Protein AF-A0A3C1GNZ1-F1 (afdb_monomer_lite)

Secondary structure (DSSP, 8-state):
-------------GGGTT-HHHHHHHHHHHHHHHHHHHHHT-S--------GGGS-HHHHT-TT-HHHHHHHHHHHHHHHTGGGTEEEEE-SSS-EEEPPBTTBPEEEEESTT-HHHHHHHHHHHHHS-TTGGGSGGGGPPP--SS--HHHHHHHHHHHHHHHHHHHHHHHHTT---------TT--S--TT--HHHHHHHHHHHHHH-GGGS-HHHHHHHHHHHHHHS-GGGS---

Foldseek 3Di:
DDPPPPPPPPVDALLPQCPLVLLVVLLVVLVVVVVVVVVVPPDDDDDPPPPCPVADLVQCLPPPDQLSVLVRVQVVLCSLCVVVQEGEDADDAPWKWAADDPNHGTYGYFYPSGNLSSLLSVLQVLPQDPCLSNDIRSPDDDDAAQDAPVRLVVVLVVCLRSLLLSSLLCVLSVHDHDDDSNHPPHPDDPVPDCSRVSSSVNNNCCSVPVVPGRPVSSSSSSVSSVSSNDPPPPPDD

Radius of gyration: 19.25 Å; chains: 1; bounding box: 47×56×66 Å

Structure (mmCIF, N/CA/C/O backbone):
data_AF-A0A3C1GNZ1-F1
#
_entry.id   AF-A0A3C1GNZ1-F1
#
loop_
_atom_site.group_PDB
_atom_site.id
_atom_site.type_symbol
_atom_site.label_atom_id
_atom_site.label_alt_id
_atom_site.label_comp_id
_atom_site.label_asym_id
_atom_site.label_entity_id
_atom_site.label_seq_id
_atom_site.pdbx_PDB_ins_code
_atom_site.Cartn_x
_atom_site.Cartn_y
_atom_site.Cartn_z
_atom_site.occupancy
_atom_site.B_iso_or_equiv
_atom_site.auth_seq_id
_atom_site.auth_comp_id
_atom_site.auth_asym_id
_atom_site.auth_atom_id
_atom_site.pdbx_PDB_model_num
ATOM 1 N N . MET A 1 1 ? 17.793 14.810 -43.627 1.00 37.50 1 MET A N 1
ATOM 2 C CA . MET A 1 1 ? 17.894 15.363 -42.264 1.00 37.50 1 MET A CA 1
ATOM 3 C C . MET A 1 1 ? 17.146 14.418 -41.350 1.00 37.50 1 MET A C 1
ATOM 5 O O . MET A 1 1 ? 15.948 14.257 -41.530 1.00 37.50 1 MET A O 1
ATOM 9 N N . ILE A 1 2 ? 17.867 13.702 -40.493 1.00 33.09 2 ILE A N 1
ATOM 10 C CA . ILE A 1 2 ? 17.276 12.770 -39.531 1.00 33.09 2 ILE A CA 1
ATOM 11 C C . ILE A 1 2 ? 16.864 13.622 -38.334 1.00 33.09 2 ILE A C 1
ATOM 13 O O . ILE A 1 2 ? 17.719 14.181 -37.654 1.00 33.09 2 ILE A O 1
ATOM 17 N N . THR A 1 3 ? 15.559 13.798 -38.144 1.00 30.45 3 THR A N 1
ATOM 18 C CA . THR A 1 3 ? 15.012 14.455 -36.958 1.00 30.45 3 THR A CA 1
ATOM 19 C C . THR A 1 3 ? 15.199 13.507 -35.781 1.00 30.45 3 THR A C 1
ATOM 21 O O . THR A 1 3 ? 14.453 12.543 -35.629 1.00 30.45 3 THR A O 1
ATOM 24 N N . THR A 1 4 ? 16.223 13.764 -34.972 1.00 33.53 4 THR A N 1
ATOM 25 C CA . THR A 1 4 ? 16.385 13.165 -33.648 1.00 33.53 4 THR A CA 1
ATOM 26 C C . THR A 1 4 ? 15.211 13.623 -32.788 1.00 33.53 4 THR A C 1
ATOM 28 O O . THR A 1 4 ? 15.182 14.759 -32.318 1.00 33.53 4 THR A O 1
ATOM 31 N N . ILE A 1 5 ? 14.210 12.759 -32.623 1.00 34.66 5 ILE A N 1
ATOM 32 C CA . ILE A 1 5 ? 13.197 12.933 -31.585 1.00 34.66 5 ILE A CA 1
ATOM 33 C C . ILE A 1 5 ? 13.918 12.643 -30.272 1.00 34.66 5 ILE A C 1
ATOM 35 O O . ILE A 1 5 ? 14.192 11.492 -29.945 1.00 34.66 5 ILE A O 1
ATOM 39 N N . LEU A 1 6 ? 14.284 13.706 -29.558 1.00 35.47 6 LEU A N 1
ATOM 40 C CA . LEU A 1 6 ? 14.631 13.632 -28.147 1.00 35.47 6 LEU A CA 1
ATOM 41 C C . LEU A 1 6 ? 13.369 13.164 -27.418 1.00 35.47 6 LEU A C 1
ATOM 43 O O . LEU A 1 6 ? 12.454 13.951 -27.184 1.00 35.47 6 LEU A O 1
ATOM 47 N N . THR A 1 7 ? 13.285 11.871 -27.120 1.00 34.12 7 THR A N 1
ATOM 48 C CA . THR A 1 7 ? 12.341 11.353 -26.134 1.00 34.12 7 THR A CA 1
ATOM 49 C C . THR A 1 7 ? 12.768 11.931 -24.795 1.00 34.12 7 THR A C 1
ATOM 51 O O . THR A 1 7 ? 13.722 11.463 -24.180 1.00 34.12 7 THR A O 1
ATOM 54 N N . THR A 1 8 ? 12.126 13.024 -24.390 1.00 36.00 8 THR A N 1
ATOM 55 C CA . THR A 1 8 ? 12.209 13.526 -23.024 1.00 36.00 8 THR A CA 1
ATOM 56 C C . THR A 1 8 ? 11.652 12.437 -22.126 1.00 36.00 8 THR A C 1
ATOM 58 O O . THR A 1 8 ? 10.442 12.211 -22.109 1.00 36.00 8 THR A O 1
ATOM 61 N N . ASP A 1 9 ? 12.542 11.736 -21.440 1.00 42.44 9 ASP A N 1
ATOM 62 C CA . ASP A 1 9 ? 12.183 10.871 -20.334 1.00 42.44 9 ASP A CA 1
ATOM 63 C C . ASP A 1 9 ? 11.601 11.784 -19.249 1.00 42.44 9 ASP A C 1
ATOM 65 O O . ASP A 1 9 ? 12.318 12.531 -18.577 1.00 42.44 9 ASP A O 1
ATOM 69 N N . ILE A 1 10 ? 10.270 11.867 -19.189 1.00 51.72 10 ILE A N 1
ATOM 70 C CA . ILE A 1 10 ? 9.581 12.573 -18.113 1.00 51.72 10 ILE A CA 1
ATOM 71 C C . ILE A 1 10 ? 9.746 11.657 -16.908 1.00 51.72 10 ILE A C 1
ATOM 73 O O . ILE A 1 10 ? 8.896 10.803 -16.652 1.00 51.72 10 ILE A O 1
ATOM 77 N N . HIS A 1 11 ? 10.874 11.803 -16.208 1.00 62.41 11 HIS A N 1
ATOM 78 C CA . HIS A 1 11 ? 11.102 11.130 -14.942 1.00 62.41 11 HIS A CA 1
ATOM 79 C C . HIS A 1 11 ? 9.882 11.406 -14.071 1.00 62.41 11 HIS A C 1
ATOM 81 O O . HIS A 1 11 ? 9.566 12.552 -13.743 1.00 62.41 11 HIS A O 1
ATOM 87 N N . THR A 1 12 ? 9.128 10.353 -13.795 1.00 83.00 12 THR A N 1
ATOM 88 C CA . THR A 1 12 ? 7.830 10.480 -13.158 1.00 83.00 12 THR A CA 1
ATOM 89 C C . THR A 1 12 ? 8.051 10.920 -11.713 1.00 83.00 12 THR A C 1
ATOM 91 O O . THR A 1 12 ? 8.651 10.197 -10.923 1.00 83.00 12 THR A O 1
ATOM 94 N N . ASP A 1 13 ? 7.641 12.144 -11.380 1.00 90.44 13 ASP A N 1
ATOM 95 C CA . ASP A 1 13 ? 7.864 12.720 -10.055 1.00 90.44 13 ASP A CA 1
ATOM 96 C C . ASP A 1 13 ? 6.704 12.382 -9.112 1.00 90.44 13 ASP A C 1
ATOM 98 O O . ASP A 1 13 ? 5.700 13.098 -9.029 1.00 90.44 13 ASP A O 1
ATOM 102 N N . PHE A 1 14 ? 6.856 11.275 -8.383 1.00 93.69 14 PHE A N 1
ATOM 103 C CA . PHE A 1 14 ? 5.877 10.793 -7.408 1.00 93.69 14 PHE A CA 1
ATOM 104 C C . PHE A 1 14 ? 5.629 11.772 -6.253 1.00 93.69 14 PHE A C 1
ATOM 106 O O . PHE A 1 14 ? 4.534 11.756 -5.690 1.00 93.69 14 PHE A O 1
ATOM 113 N N . SER A 1 15 ? 6.573 12.669 -5.934 1.00 89.12 15 SER A N 1
ATOM 114 C CA . SER A 1 15 ? 6.409 13.635 -4.835 1.00 89.12 15 SER A CA 1
ATOM 115 C C . SER A 1 15 ? 5.245 14.609 -5.068 1.00 89.12 15 SER A C 1
ATOM 117 O O . SER A 1 15 ? 4.671 15.155 -4.127 1.00 89.12 15 SER A O 1
ATOM 119 N N . THR A 1 16 ? 4.831 14.772 -6.327 1.00 90.19 16 THR A N 1
ATOM 120 C CA . THR A 1 16 ? 3.721 15.645 -6.726 1.00 90.19 16 THR A CA 1
ATOM 121 C C . THR A 1 16 ? 2.333 15.041 -6.501 1.00 90.19 16 THR A C 1
ATOM 123 O O . THR A 1 16 ? 1.344 15.778 -6.517 1.00 90.19 16 THR A O 1
ATOM 126 N N . LEU A 1 17 ? 2.223 13.722 -6.290 1.00 91.81 17 LEU A N 1
ATOM 127 C CA . LEU A 1 17 ? 0.930 13.025 -6.224 1.00 91.81 17 LEU A CA 1
ATOM 128 C C . LEU A 1 17 ? 0.115 13.407 -4.991 1.00 91.81 17 LEU A C 1
ATOM 130 O O . LEU A 1 17 ? -1.083 13.670 -5.094 1.00 91.81 17 LEU A O 1
ATOM 134 N N . LEU A 1 18 ? 0.764 13.438 -3.828 1.00 90.38 18 LEU A N 1
ATOM 135 C CA . LEU A 1 18 ? 0.101 13.548 -2.532 1.00 90.38 18 LEU A CA 1
ATOM 136 C C . LEU A 1 18 ? 0.552 14.801 -1.771 1.00 90.38 18 LEU A C 1
ATOM 138 O O . LEU A 1 18 ? 0.912 14.746 -0.602 1.00 90.38 18 LEU A O 1
ATOM 142 N N . THR A 1 19 ? 0.519 15.954 -2.446 1.00 89.44 19 THR A N 1
ATOM 143 C CA . THR A 1 19 ? 0.689 17.268 -1.791 1.00 89.44 19 THR A CA 1
ATOM 144 C C . THR A 1 19 ? -0.282 17.436 -0.615 1.00 89.44 19 THR A C 1
ATOM 146 O O . THR A 1 19 ? -1.368 16.861 -0.645 1.00 89.44 19 THR A O 1
ATOM 149 N N . ASN A 1 20 ? 0.024 18.291 0.367 1.00 87.25 20 ASN A N 1
ATOM 150 C CA . ASN A 1 20 ? -0.827 18.498 1.557 1.00 87.25 20 ASN A CA 1
ATOM 151 C C . ASN A 1 20 ? -2.311 18.736 1.212 1.00 87.25 20 ASN A C 1
ATOM 153 O O . ASN A 1 20 ? -3.210 18.168 1.827 1.00 87.25 20 ASN A O 1
ATOM 157 N N . GLY A 1 21 ? -2.588 19.527 0.170 1.00 89.00 21 GLY A N 1
ATOM 158 C CA . GLY A 1 21 ? -3.959 19.757 -0.290 1.00 89.00 21 GLY A CA 1
ATOM 159 C C . GLY A 1 21 ? -4.623 18.518 -0.906 1.00 89.00 21 GLY A C 1
ATOM 160 O O . GLY A 1 21 ? -5.825 18.323 -0.737 1.00 89.00 21 GLY A O 1
ATOM 161 N N . ALA A 1 22 ? -3.871 17.684 -1.629 1.00 91.50 22 ALA A N 1
ATOM 162 C CA . ALA A 1 22 ? -4.370 16.415 -2.161 1.00 91.50 22 ALA A CA 1
ATOM 163 C C . ALA A 1 22 ? -4.576 15.374 -1.049 1.00 91.50 22 ALA A C 1
ATOM 165 O O . ALA A 1 22 ? -5.606 14.705 -1.045 1.00 91.50 22 ALA A O 1
ATOM 166 N N . ALA A 1 23 ? -3.654 15.306 -0.086 1.00 94.00 23 ALA A N 1
ATOM 167 C CA . ALA A 1 23 ? -3.731 14.458 1.098 1.00 94.00 23 ALA A CA 1
ATOM 168 C C . ALA A 1 23 ? -4.999 14.742 1.920 1.00 94.00 23 ALA A C 1
ATOM 170 O O . ALA A 1 23 ? -5.764 13.822 2.199 1.00 94.00 23 ALA A O 1
ATOM 171 N N . ASN A 1 24 ? -5.288 16.017 2.212 1.00 93.94 24 ASN A N 1
ATOM 172 C CA . ASN A 1 24 ? -6.483 16.411 2.966 1.00 93.94 24 ASN A CA 1
ATOM 173 C C . ASN A 1 24 ? -7.783 16.040 2.240 1.00 93.94 24 ASN A C 1
ATOM 175 O O . ASN A 1 24 ? -8.675 15.447 2.841 1.00 93.94 24 ASN A O 1
ATOM 179 N N . ARG A 1 25 ? -7.879 16.309 0.930 1.00 95.62 25 ARG A N 1
ATOM 180 C CA . ARG A 1 25 ? -9.059 15.917 0.135 1.00 95.62 25 ARG A CA 1
ATOM 181 C C . ARG A 1 25 ? -9.243 14.403 0.079 1.00 95.62 25 ARG A C 1
ATOM 183 O O . ARG A 1 25 ? -10.372 13.919 0.121 1.00 95.62 25 ARG A O 1
ATOM 190 N N . LEU A 1 26 ? -8.146 13.656 -0.035 1.00 96.94 26 LEU A N 1
ATOM 191 C CA . LEU A 1 26 ? -8.193 12.199 -0.023 1.00 96.94 26 LEU A CA 1
ATOM 192 C C . LEU A 1 26 ? -8.659 11.680 1.340 1.00 96.94 26 LEU A C 1
ATOM 194 O O . LEU A 1 26 ? -9.527 10.812 1.389 1.00 96.94 26 LEU A O 1
ATOM 198 N N . LEU A 1 27 ? -8.154 12.248 2.437 1.00 96.69 27 LEU A N 1
ATOM 199 C CA . LEU A 1 27 ? -8.585 11.911 3.791 1.00 96.69 27 LEU A CA 1
ATOM 200 C C . LEU A 1 27 ? -10.083 12.188 4.002 1.00 96.69 27 LEU A C 1
ATOM 202 O O . LEU A 1 27 ? -10.800 11.322 4.500 1.00 96.69 27 LEU A O 1
ATOM 206 N N . GLU A 1 28 ? -10.580 13.352 3.578 1.00 96.31 28 GLU A N 1
ATOM 207 C CA . GLU A 1 28 ? -12.012 13.684 3.608 1.00 96.31 28 GLU A CA 1
ATOM 208 C C . GLU A 1 28 ? -12.852 12.665 2.824 1.00 96.31 28 GLU A C 1
ATOM 210 O O . GLU A 1 28 ? -13.872 12.180 3.319 1.00 96.31 28 GLU A O 1
ATOM 215 N N . ALA A 1 29 ? -12.408 12.287 1.622 1.00 97.31 29 ALA A N 1
ATOM 216 C CA . ALA A 1 29 ? -13.100 11.302 0.798 1.00 97.31 29 ALA A CA 1
ATOM 217 C C . ALA A 1 29 ? -13.122 9.908 1.448 1.00 97.31 29 ALA A C 1
ATOM 219 O O . ALA A 1 29 ? -14.163 9.250 1.447 1.00 97.31 29 ALA A O 1
ATOM 220 N N . LEU A 1 30 ? -12.005 9.467 2.034 1.00 96.94 30 LEU A N 1
ATOM 221 C CA . LEU A 1 30 ? -11.912 8.191 2.749 1.00 96.94 30 LEU A CA 1
ATOM 222 C C . LEU A 1 30 ? -12.777 8.178 4.018 1.00 96.94 30 LEU A C 1
ATOM 224 O O . LEU A 1 30 ? -13.416 7.169 4.311 1.00 96.94 30 LEU A O 1
ATOM 228 N N . ASN A 1 31 ? -12.863 9.298 4.743 1.00 95.38 31 ASN A N 1
ATOM 229 C CA . ASN A 1 31 ? -13.787 9.443 5.872 1.00 95.38 31 ASN A CA 1
ATOM 230 C C . ASN A 1 31 ? -15.243 9.280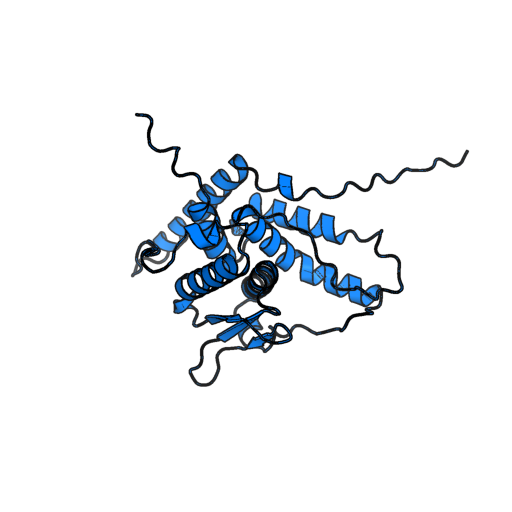 5.428 1.00 95.38 31 ASN A C 1
ATOM 232 O O . ASN A 1 31 ? -15.958 8.448 5.979 1.00 95.38 31 ASN A O 1
ATOM 236 N N . ALA A 1 32 ? -15.647 9.973 4.361 1.00 95.44 32 ALA A N 1
ATOM 237 C CA . ALA A 1 32 ? -17.000 9.864 3.825 1.00 95.44 32 ALA A CA 1
ATOM 238 C C . ALA A 1 32 ? -17.341 8.453 3.303 1.00 95.44 32 ALA A C 1
ATOM 240 O O . ALA A 1 32 ? -18.512 8.069 3.286 1.00 95.44 32 ALA A O 1
ATOM 241 N N . LEU A 1 33 ? -16.351 7.681 2.837 1.00 94.81 33 LEU A N 1
ATOM 242 C CA . LEU A 1 33 ? -16.541 6.275 2.466 1.00 94.81 33 LEU A CA 1
ATOM 243 C C . LEU A 1 33 ? -16.758 5.393 3.699 1.00 94.81 33 LEU A C 1
ATOM 245 O O . LEU A 1 33 ? -17.698 4.599 3.699 1.00 94.81 33 LEU A O 1
ATOM 249 N N . ALA A 1 34 ? -15.958 5.578 4.751 1.00 91.12 34 ALA A N 1
ATOM 250 C CA . ALA A 1 34 ? -16.098 4.837 6.003 1.00 91.12 34 ALA A CA 1
ATOM 251 C C . ALA A 1 34 ? -17.465 5.077 6.673 1.00 91.12 34 ALA A C 1
ATOM 253 O O . ALA A 1 34 ? -18.125 4.120 7.077 1.00 91.12 34 ALA A O 1
ATOM 254 N N . ASP A 1 35 ? -17.936 6.327 6.712 1.00 89.25 35 ASP A N 1
ATOM 255 C CA . ASP A 1 35 ? -19.236 6.676 7.308 1.00 89.25 35 ASP A CA 1
ATOM 256 C C . ASP A 1 35 ? -20.400 5.998 6.561 1.00 89.25 35 ASP A C 1
ATOM 258 O O . ASP A 1 35 ? -21.303 5.421 7.166 1.00 89.25 35 ASP A O 1
ATOM 262 N N . LYS A 1 36 ? -20.336 5.963 5.222 1.00 87.81 36 LYS A N 1
ATOM 263 C CA . LYS A 1 36 ? -21.332 5.268 4.385 1.00 87.81 36 LYS A CA 1
ATOM 264 C C . LYS A 1 36 ? -21.347 3.755 4.591 1.00 87.81 36 LYS A C 1
ATOM 266 O O . LYS A 1 36 ? -22.374 3.124 4.332 1.00 87.81 36 LYS A O 1
ATOM 271 N N . GLU A 1 37 ? -20.220 3.151 4.960 1.00 82.50 37 GLU A N 1
ATOM 272 C CA . GLU A 1 37 ? -20.169 1.730 5.308 1.00 82.50 37 GLU A CA 1
ATOM 273 C C . GLU A 1 37 ? -20.799 1.474 6.679 1.00 82.50 37 GLU A C 1
ATOM 275 O O . GLU A 1 37 ? -21.590 0.537 6.801 1.00 82.50 37 GLU A O 1
ATOM 280 N N . ALA A 1 38 ? -20.522 2.334 7.666 1.00 76.44 38 ALA A N 1
ATOM 281 C CA . ALA A 1 38 ? -21.087 2.240 9.012 1.00 76.44 38 ALA A CA 1
ATOM 282 C C . ALA A 1 38 ? -22.621 2.371 9.015 1.00 76.44 38 ALA A C 1
ATOM 284 O O . ALA A 1 38 ? -23.310 1.580 9.663 1.00 76.44 38 ALA A O 1
ATOM 285 N N . ASP A 1 39 ? -23.171 3.291 8.216 1.00 74.31 39 ASP A N 1
ATOM 286 C CA . ASP A 1 39 ? -24.623 3.473 8.070 1.00 74.31 39 ASP A CA 1
ATOM 287 C C . ASP A 1 39 ? -25.322 2.253 7.443 1.00 74.31 39 ASP A C 1
ATOM 289 O O . ASP A 1 39 ? -26.486 1.965 7.734 1.00 74.31 39 ASP A O 1
ATOM 293 N N . LYS A 1 40 ? -24.621 1.495 6.588 1.00 71.19 40 LYS A N 1
ATOM 294 C CA . LYS A 1 40 ? -25.144 0.253 5.993 1.00 71.19 40 LYS A CA 1
ATOM 295 C C . LYS A 1 40 ? -25.082 -0.931 6.953 1.00 71.19 40 LYS A C 1
ATOM 297 O O . LYS A 1 40 ? -25.883 -1.853 6.816 1.00 71.19 40 LYS A O 1
ATOM 302 N N . SER A 1 41 ? -24.156 -0.919 7.909 1.00 61.50 41 SER A N 1
ATOM 303 C CA . SER A 1 41 ? -23.940 -1.999 8.872 1.00 61.50 41 SER A CA 1
ATOM 304 C C . SER A 1 41 ? -24.615 -1.735 10.218 1.00 61.50 41 SER A C 1
ATOM 306 O O . SER A 1 41 ? -24.026 -2.039 11.250 1.00 61.50 41 SER A O 1
ATOM 308 N N . SER A 1 42 ? -25.831 -1.171 10.235 1.00 49.16 42 SER A N 1
ATOM 309 C CA . SER A 1 42 ? -26.627 -0.925 11.452 1.00 49.16 42 SER A CA 1
ATOM 310 C C . SER A 1 42 ? -26.972 -2.220 12.211 1.00 49.16 42 SER A C 1
ATOM 312 O O . SER A 1 42 ? -28.072 -2.764 12.135 1.00 49.16 42 SER A O 1
ATOM 314 N N . SER A 1 43 ? -25.975 -2.757 12.908 1.00 43.75 43 SER A N 1
ATOM 315 C CA . SER A 1 43 ? -25.972 -3.455 14.192 1.00 43.75 43 SER A CA 1
ATOM 316 C C . SER A 1 43 ? -24.489 -3.632 14.555 1.00 43.75 43 SER A C 1
ATOM 318 O O . SER A 1 43 ? -23.807 -4.481 13.991 1.00 43.75 43 SER A O 1
ATOM 320 N N . THR A 1 44 ? -24.010 -2.809 15.497 1.00 42.94 44 THR A N 1
ATOM 321 C CA . THR A 1 44 ? -22.668 -2.833 16.125 1.00 42.94 44 THR A CA 1
ATOM 322 C C . THR A 1 44 ? -21.457 -2.645 15.198 1.00 42.94 44 THR A C 1
ATOM 324 O O . THR A 1 44 ? -21.010 -3.590 14.564 1.00 42.94 44 THR A O 1
ATOM 327 N N . ASN A 1 45 ? -20.835 -1.456 15.222 1.00 38.59 45 ASN A N 1
ATOM 328 C CA . ASN A 1 45 ? -19.485 -1.331 15.789 1.00 38.59 45 ASN A CA 1
ATOM 329 C C . ASN A 1 45 ? -19.008 0.117 15.960 1.00 38.59 45 ASN A C 1
ATOM 331 O O . ASN A 1 45 ? -19.382 1.028 15.227 1.00 38.59 45 ASN A O 1
ATOM 335 N N . SER A 1 46 ? -18.208 0.264 17.015 1.00 38.78 46 SER A N 1
ATOM 336 C CA . SER A 1 46 ? -17.554 1.459 17.534 1.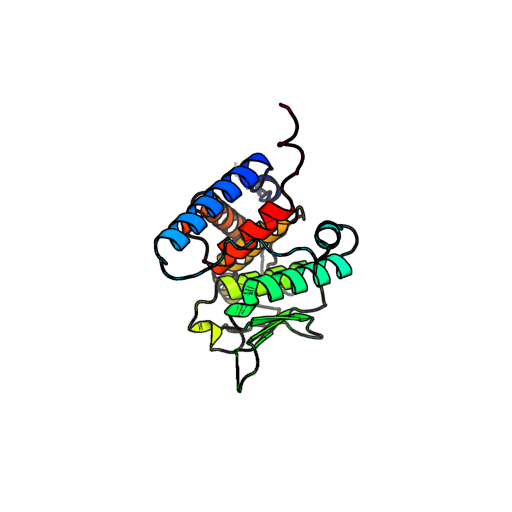00 38.78 46 SER A CA 1
ATOM 337 C C . SER A 1 46 ? -16.908 2.308 16.446 1.00 38.78 46 SER A C 1
ATOM 339 O O . SER A 1 46 ? -16.215 1.785 15.576 1.00 38.78 46 SER A O 1
ATOM 341 N N . SER A 1 47 ? -17.053 3.630 16.571 1.00 39.75 47 SER A N 1
ATOM 342 C CA . SER A 1 47 ? -16.111 4.586 15.990 1.00 39.75 47 SER A CA 1
ATOM 343 C C . SER A 1 47 ? -14.694 4.067 16.258 1.00 39.75 47 SER A C 1
ATOM 345 O O . SER A 1 47 ? -14.350 3.812 17.415 1.00 39.75 47 SER A O 1
ATOM 347 N N . LEU A 1 48 ? -13.912 3.817 15.205 1.00 47.72 48 LEU A N 1
ATOM 348 C CA . LEU A 1 48 ? -12.497 3.453 15.299 1.00 47.72 48 LEU A CA 1
ATOM 349 C C . LEU A 1 48 ? -11.721 4.687 15.778 1.00 47.72 48 LEU A C 1
ATOM 351 O O . LEU A 1 48 ? -10.970 5.312 15.034 1.00 47.72 48 LEU A O 1
ATOM 355 N N . THR A 1 49 ? -11.924 5.075 17.034 1.00 45.16 49 THR A N 1
ATOM 356 C CA . THR A 1 49 ? -10.908 5.798 17.783 1.00 45.16 49 THR A CA 1
ATOM 357 C C . THR A 1 49 ? -9.813 4.778 18.038 1.00 45.16 49 THR A C 1
ATOM 359 O O . THR A 1 49 ? -9.928 3.971 18.959 1.00 45.16 49 THR A O 1
ATOM 362 N N . ILE A 1 50 ? -8.805 4.747 17.163 1.00 52.88 50 ILE A N 1
ATOM 363 C CA . ILE A 1 50 ? -7.570 4.017 17.442 1.00 52.88 50 ILE A CA 1
ATOM 364 C C . ILE A 1 50 ? -7.063 4.589 18.761 1.00 52.88 50 ILE A C 1
ATOM 366 O O . ILE A 1 50 ? -6.730 5.772 18.847 1.00 52.88 50 ILE A O 1
ATOM 370 N N . ASP A 1 51 ? -7.110 3.772 19.809 1.00 49.28 51 ASP A N 1
ATOM 371 C CA . ASP A 1 51 ? -6.501 4.107 21.082 1.00 49.28 51 ASP A CA 1
ATOM 372 C C . ASP A 1 51 ? -4.986 4.114 20.863 1.00 49.28 51 ASP A C 1
ATOM 374 O O . ASP A 1 51 ? -4.321 3.083 20.941 1.00 49.28 51 ASP A O 1
ATOM 378 N N . CYS A 1 52 ? -4.455 5.284 20.504 1.00 50.72 52 CYS A N 1
ATOM 379 C CA . CYS A 1 52 ? -3.025 5.515 20.334 1.00 50.72 52 CYS A CA 1
ATOM 380 C C . CYS A 1 52 ? -2.276 5.537 21.678 1.00 50.72 52 CYS A C 1
ATOM 382 O O . CYS A 1 52 ? -1.108 5.903 21.704 1.00 50.72 52 CYS A O 1
ATOM 384 N N . SER A 1 53 ? -2.895 5.184 22.813 1.00 47.75 53 SER A N 1
ATOM 385 C CA . SER A 1 53 ? -2.170 5.121 24.089 1.00 47.75 53 SER A CA 1
ATOM 386 C C . SER A 1 53 ? -1.144 3.980 24.149 1.00 47.75 53 SER A C 1
ATOM 388 O O . SER A 1 53 ? -0.217 4.047 24.954 1.00 47.75 53 SER A O 1
ATOM 390 N N . SER A 1 54 ? -1.264 2.964 23.282 1.00 49.22 54 SER A N 1
ATOM 391 C CA . SER A 1 54 ? -0.328 1.833 23.174 1.00 49.22 54 SER A CA 1
ATOM 392 C C . SER A 1 54 ? 0.735 1.978 22.079 1.00 49.22 54 SER A C 1
ATOM 394 O O . SER A 1 54 ? 1.548 1.070 21.910 1.00 49.22 54 SER A O 1
ATOM 396 N N . PHE A 1 55 ? 0.724 3.076 21.321 1.00 62.28 55 PHE A N 1
ATOM 397 C CA . PHE A 1 55 ? 1.562 3.279 20.139 1.00 62.28 55 PHE A CA 1
ATOM 398 C C . PHE A 1 55 ? 2.036 4.731 20.080 1.00 62.28 55 PHE A C 1
ATOM 400 O O . PHE A 1 55 ? 1.220 5.652 20.030 1.00 62.28 55 PHE A O 1
ATOM 407 N N . ASP A 1 56 ? 3.352 4.944 20.065 1.00 63.59 56 ASP A N 1
ATOM 408 C CA . ASP A 1 56 ? 3.896 6.287 19.907 1.00 63.59 56 ASP A CA 1
ATOM 409 C C . ASP A 1 56 ? 3.827 6.691 18.428 1.00 63.59 56 ASP A C 1
ATOM 411 O O . ASP A 1 56 ? 4.677 6.338 17.611 1.00 63.59 56 ASP A O 1
ATOM 415 N N . ALA A 1 57 ? 2.771 7.419 18.061 1.00 68.62 57 ALA A N 1
ATOM 416 C CA . ALA A 1 57 ? 2.616 7.965 16.715 1.00 68.62 57 ALA A CA 1
ATOM 417 C C . ALA A 1 57 ? 3.803 8.844 16.292 1.00 68.62 57 ALA A C 1
ATOM 419 O O . ALA A 1 57 ? 4.017 9.030 15.090 1.00 68.62 57 ALA A O 1
ATOM 420 N N . ASP A 1 58 ? 4.575 9.357 17.251 1.00 72.94 58 ASP A N 1
ATOM 421 C CA . ASP A 1 58 ? 5.768 10.143 16.977 1.00 72.94 58 ASP A CA 1
ATOM 422 C C . ASP A 1 58 ? 6.940 9.260 16.509 1.00 72.94 58 ASP A C 1
ATOM 424 O O . ASP A 1 58 ? 7.735 9.714 15.684 1.00 72.94 58 ASP A O 1
ATOM 428 N N . ASP A 1 59 ? 7.000 7.978 16.897 1.00 78.94 59 ASP A N 1
ATOM 429 C CA . ASP A 1 59 ? 8.002 7.029 16.381 1.00 78.94 59 ASP A CA 1
ATOM 430 C C . ASP A 1 59 ? 7.782 6.725 14.890 1.00 78.94 59 ASP A C 1
ATOM 432 O O . ASP A 1 59 ? 8.743 6.601 14.130 1.00 78.94 59 ASP A O 1
ATOM 436 N N . LEU A 1 60 ? 6.526 6.677 14.424 1.00 78.62 60 LEU A N 1
ATOM 437 C CA . LEU A 1 60 ? 6.225 6.508 12.994 1.00 78.62 60 LEU A CA 1
ATOM 438 C C . LEU A 1 60 ? 6.652 7.734 12.170 1.00 78.62 60 LEU A C 1
ATOM 440 O O . LEU A 1 60 ? 7.036 7.608 11.005 1.00 78.62 60 LEU A O 1
ATOM 444 N N . LYS A 1 61 ? 6.607 8.920 12.788 1.00 76.12 61 LYS A N 1
ATOM 445 C CA . LYS A 1 61 ? 7.047 10.197 12.205 1.00 76.12 61 LYS A CA 1
ATOM 446 C C . LYS A 1 61 ? 8.557 10.390 12.270 1.00 76.12 61 LYS A C 1
ATOM 448 O O . LYS A 1 61 ? 9.075 11.328 11.661 1.00 76.12 61 LYS A O 1
ATOM 453 N N . LEU A 1 62 ? 9.278 9.526 12.982 1.00 72.88 62 LEU A N 1
ATOM 454 C CA . LEU A 1 62 ? 10.720 9.621 13.147 1.00 72.88 62 LEU A CA 1
ATOM 455 C C . LEU A 1 62 ? 11.433 9.137 11.876 1.00 72.88 62 LEU A C 1
ATOM 457 O O . LEU A 1 62 ? 11.990 8.046 11.809 1.00 72.88 62 LEU A O 1
ATOM 461 N N . LEU A 1 63 ? 11.437 9.986 10.845 1.00 63.59 63 LEU A N 1
ATOM 462 C CA . LEU A 1 63 ? 12.016 9.700 9.524 1.00 63.59 63 LEU A CA 1
ATOM 463 C C . LEU A 1 63 ? 13.507 9.309 9.561 1.00 63.59 63 LEU A C 1
ATOM 465 O O . LEU A 1 63 ? 14.011 8.747 8.596 1.00 63.59 63 LEU A O 1
ATOM 469 N N . ALA A 1 64 ? 14.213 9.619 10.653 1.00 67.12 64 ALA A N 1
ATOM 470 C CA . ALA A 1 64 ? 15.636 9.335 10.825 1.00 67.12 64 ALA A CA 1
ATOM 471 C C . ALA A 1 64 ? 15.943 7.951 11.434 1.00 67.12 64 ALA A C 1
ATOM 473 O O . ALA A 1 64 ? 17.097 7.529 11.380 1.00 67.12 64 ALA A O 1
ATOM 474 N N . ASP A 1 65 ? 14.957 7.262 12.020 1.00 83.62 65 ASP A N 1
ATOM 475 C CA . ASP A 1 65 ? 15.137 5.956 12.671 1.00 83.62 65 ASP A CA 1
ATOM 476 C C . ASP A 1 65 ? 14.192 4.922 12.047 1.00 83.62 65 ASP A C 1
ATOM 478 O O . ASP A 1 65 ? 13.043 4.742 12.459 1.00 83.62 65 ASP A O 1
ATOM 482 N N . ASP A 1 66 ? 14.688 4.257 11.005 1.00 86.25 66 ASP A N 1
ATOM 483 C CA . ASP A 1 66 ? 13.919 3.279 10.237 1.00 86.25 66 ASP A CA 1
ATOM 484 C C . ASP A 1 66 ? 13.489 2.072 11.077 1.00 86.25 66 ASP A C 1
ATOM 486 O O . ASP A 1 66 ? 12.428 1.500 10.825 1.00 86.25 66 ASP A O 1
ATOM 490 N N . ASP A 1 67 ? 14.258 1.702 12.103 1.00 89.50 67 ASP A N 1
ATOM 491 C CA . ASP A 1 67 ? 13.920 0.564 12.951 1.00 89.50 67 ASP A CA 1
ATOM 492 C C . ASP A 1 67 ? 12.734 0.877 13.868 1.00 89.50 67 ASP A C 1
ATOM 494 O O . ASP A 1 67 ? 11.790 0.085 13.966 1.00 89.50 67 ASP A O 1
ATOM 498 N N . LYS A 1 68 ? 12.727 2.062 14.486 1.00 89.31 68 LYS A N 1
ATOM 499 C CA . LYS A 1 68 ? 11.573 2.518 15.270 1.00 89.31 68 LYS A CA 1
ATOM 500 C C . LYS A 1 68 ? 10.342 2.706 14.404 1.00 89.31 68 LYS A C 1
ATOM 502 O O . LYS A 1 68 ? 9.294 2.162 14.744 1.00 89.31 68 LYS A O 1
ATOM 507 N N . ALA A 1 69 ? 10.478 3.379 13.261 1.00 90.75 69 ALA A N 1
ATOM 508 C CA . ALA A 1 69 ? 9.368 3.579 12.333 1.00 90.75 69 ALA A CA 1
ATOM 509 C C . ALA A 1 69 ? 8.778 2.242 11.849 1.00 90.75 69 ALA A C 1
ATOM 511 O O . ALA A 1 69 ? 7.560 2.095 11.747 1.00 90.75 69 ALA A O 1
ATOM 512 N N . THR A 1 70 ? 9.623 1.237 11.603 1.00 92.94 70 THR A N 1
ATOM 513 C CA . THR A 1 70 ? 9.175 -0.108 11.212 1.00 92.94 70 THR A CA 1
ATOM 514 C C . THR A 1 70 ? 8.449 -0.818 12.353 1.00 92.94 70 THR A C 1
ATOM 516 O O . THR A 1 70 ? 7.396 -1.415 12.140 1.00 92.94 70 THR A O 1
ATOM 519 N N . THR A 1 71 ? 8.962 -0.734 13.582 1.00 92.75 71 THR A N 1
ATOM 520 C CA . THR A 1 71 ? 8.290 -1.293 14.769 1.00 92.75 71 THR A CA 1
ATOM 521 C C . THR A 1 71 ? 6.924 -0.646 14.998 1.00 92.75 71 THR A C 1
ATOM 523 O O . THR A 1 71 ? 5.934 -1.342 15.220 1.00 92.75 71 THR A O 1
ATOM 526 N N . ALA A 1 72 ? 6.864 0.675 14.855 1.00 92.12 72 ALA A N 1
ATOM 527 C CA . ALA A 1 72 ? 5.652 1.475 14.895 1.00 92.12 72 ALA A CA 1
ATOM 528 C C . ALA A 1 72 ? 4.630 1.029 13.827 1.00 92.12 72 ALA A C 1
ATOM 530 O O . ALA A 1 72 ? 3.461 0.806 14.142 1.00 92.12 72 ALA A O 1
ATOM 531 N N . LEU A 1 73 ? 5.059 0.825 12.577 1.00 94.56 73 LEU A N 1
ATOM 532 C CA . LEU A 1 73 ? 4.188 0.345 11.498 1.00 94.56 73 LEU A CA 1
ATOM 533 C C . LEU A 1 73 ? 3.608 -1.048 11.786 1.00 94.56 73 LEU A C 1
ATOM 535 O O . LEU A 1 73 ? 2.424 -1.274 11.542 1.00 94.56 73 LEU A O 1
ATOM 539 N N . ILE A 1 74 ? 4.411 -1.963 12.336 1.00 95.38 74 ILE A N 1
ATOM 540 C CA . ILE A 1 74 ? 3.951 -3.302 12.738 1.00 95.38 74 ILE A CA 1
ATOM 541 C C . ILE A 1 74 ? 2.859 -3.209 13.800 1.00 95.38 74 ILE A C 1
ATOM 543 O O . ILE A 1 74 ? 1.809 -3.833 13.662 1.00 95.38 74 ILE A O 1
ATOM 547 N N . GLN A 1 75 ? 3.088 -2.422 14.852 1.00 94.62 75 GLN A N 1
ATOM 548 C CA . GLN A 1 75 ? 2.110 -2.239 15.925 1.00 94.62 75 GLN A CA 1
ATOM 549 C C . GLN A 1 75 ? 0.806 -1.648 15.388 1.00 94.62 75 GLN A C 1
ATOM 551 O O . GLN A 1 75 ? -0.269 -2.173 15.679 1.00 94.62 75 GLN A O 1
ATOM 556 N N . LEU A 1 76 ? 0.913 -0.611 14.550 1.00 94.75 76 LEU A N 1
ATOM 557 C CA . LEU A 1 76 ? -0.230 0.017 13.901 1.00 94.75 76 LEU A CA 1
ATOM 558 C C . LEU A 1 76 ? -1.021 -0.992 13.065 1.00 94.75 76 LEU A C 1
ATOM 560 O O . LEU A 1 76 ? -2.236 -1.086 13.219 1.00 94.75 76 LEU A O 1
ATOM 564 N N . PHE A 1 77 ? -0.349 -1.756 12.200 1.00 96.88 77 PHE A N 1
ATOM 565 C CA . PHE A 1 77 ? -0.997 -2.754 11.351 1.00 96.88 77 PHE A CA 1
ATOM 566 C C . PHE A 1 77 ? -1.696 -3.832 12.189 1.00 96.88 77 PHE A C 1
ATOM 568 O O . PHE A 1 77 ? -2.879 -4.097 11.980 1.00 96.88 77 PHE A O 1
ATOM 575 N N . ASN A 1 78 ? -1.002 -4.410 13.172 1.00 96.38 78 ASN A N 1
ATOM 576 C CA . ASN A 1 78 ? -1.530 -5.505 13.992 1.00 96.38 78 ASN A CA 1
ATOM 577 C C . ASN A 1 78 ? -2.724 -5.069 14.847 1.00 96.38 78 ASN A C 1
ATOM 579 O O . ASN A 1 78 ? -3.637 -5.859 15.072 1.00 96.38 78 ASN A O 1
ATOM 583 N N . GLN A 1 79 ? -2.749 -3.812 15.298 1.00 94.19 79 GLN A N 1
ATOM 584 C CA . GLN A 1 79 ? -3.903 -3.246 15.994 1.00 94.19 79 GLN A CA 1
ATOM 585 C C . GLN A 1 79 ? -5.057 -2.958 15.029 1.00 94.19 79 GLN A C 1
ATOM 587 O O . GLN A 1 79 ? -6.209 -3.260 15.336 1.00 94.19 79 GLN A O 1
ATOM 592 N N . LEU A 1 80 ? -4.756 -2.385 13.861 1.00 95.06 80 LEU A N 1
ATOM 593 C CA . LEU A 1 80 ? -5.758 -1.980 12.876 1.00 95.06 80 LEU A CA 1
ATOM 594 C C . LEU A 1 80 ? -6.469 -3.177 12.238 1.00 95.06 80 LEU A C 1
ATOM 596 O O . LEU A 1 80 ? -7.650 -3.063 11.908 1.00 95.06 80 LEU A O 1
ATOM 600 N N . PHE A 1 81 ? -5.765 -4.303 12.083 1.00 96.00 81 PHE A N 1
ATOM 601 C CA . PHE A 1 81 ? -6.258 -5.480 11.368 1.00 96.00 81 PHE A CA 1
ATOM 602 C C . PHE A 1 81 ? -6.438 -6.746 12.228 1.00 96.00 81 PHE A C 1
ATOM 604 O O . PHE A 1 81 ? -6.536 -7.860 11.705 1.00 96.00 81 PHE A O 1
ATOM 611 N N . VAL A 1 82 ? -6.529 -6.593 13.555 1.00 93.38 82 VAL A N 1
ATOM 612 C CA . VAL A 1 82 ? -6.701 -7.717 14.498 1.00 93.38 82 VAL A CA 1
ATOM 613 C C . VAL A 1 82 ? -7.931 -8.583 14.177 1.00 93.38 82 VAL A C 1
ATOM 615 O O . VAL A 1 82 ? -7.878 -9.816 14.244 1.00 93.38 82 VAL A O 1
ATOM 618 N N . ASP A 1 83 ? -9.027 -7.954 13.745 1.00 92.56 83 ASP A N 1
ATOM 619 C CA . ASP A 1 83 ? -10.279 -8.635 13.403 1.00 92.56 83 ASP A CA 1
ATOM 620 C C . ASP A 1 83 ? -10.162 -9.474 12.119 1.00 92.56 83 ASP A C 1
ATOM 622 O O . ASP A 1 83 ? -10.894 -10.451 11.951 1.00 92.56 83 ASP A O 1
ATOM 626 N N . GLN A 1 84 ? -9.224 -9.151 11.218 1.00 94.12 84 GLN A N 1
ATOM 627 C CA . GLN A 1 84 ? -8.931 -9.966 10.032 1.00 94.12 84 GLN A CA 1
ATOM 628 C C . GLN A 1 84 ? -8.003 -11.152 10.338 1.00 94.12 84 GLN A C 1
ATOM 630 O O . GLN A 1 84 ? -7.678 -11.907 9.420 1.00 94.12 84 GLN A O 1
ATOM 635 N N . GLN A 1 85 ? -7.612 -11.348 11.606 1.00 94.81 85 GLN A N 1
ATOM 636 C CA . GLN A 1 85 ? -6.753 -12.445 12.063 1.00 94.81 85 GLN A CA 1
ATOM 637 C C . GLN A 1 85 ? -5.440 -12.529 11.267 1.00 94.81 85 GLN A C 1
ATOM 639 O O . GLN A 1 85 ? -5.018 -13.609 10.846 1.00 94.81 85 GLN A O 1
ATOM 644 N N . VAL A 1 86 ? -4.815 -11.374 11.035 1.00 97.12 86 VAL A N 1
ATOM 645 C CA . VAL A 1 86 ? -3.540 -11.238 10.329 1.00 97.12 86 VAL A CA 1
ATOM 646 C C . VAL A 1 86 ? -2.560 -10.425 11.167 1.00 97.12 86 VAL A C 1
ATOM 648 O O . VAL A 1 86 ? -2.953 -9.473 11.838 1.00 97.12 86 VAL A O 1
ATOM 651 N N . GLU A 1 87 ? -1.287 -10.788 11.106 1.00 97.62 87 GLU A N 1
ATOM 652 C CA . GLU A 1 87 ? -0.191 -10.031 11.701 1.00 97.62 87 GLU A CA 1
ATOM 653 C C . GLU A 1 87 ? 0.912 -9.740 10.678 1.00 97.62 87 GLU A C 1
ATOM 655 O O . GLU A 1 87 ? 1.188 -10.535 9.776 1.00 97.62 87 GLU A O 1
ATOM 660 N N . LEU A 1 88 ? 1.548 -8.584 10.834 1.00 97.81 88 LEU A N 1
ATOM 661 C CA . LEU A 1 88 ? 2.772 -8.187 10.158 1.00 97.81 88 LEU A CA 1
ATOM 662 C C . LEU A 1 88 ? 3.964 -8.563 11.038 1.00 97.81 88 LEU A C 1
ATOM 664 O O . LEU A 1 88 ? 4.007 -8.224 12.224 1.00 97.81 88 LEU A O 1
ATOM 668 N N . VAL A 1 89 ? 4.938 -9.258 10.459 1.00 95.38 89 VAL A N 1
ATOM 669 C CA . VAL A 1 89 ? 6.071 -9.833 11.190 1.00 95.38 89 VAL A CA 1
ATOM 670 C C . VAL A 1 89 ? 7.370 -9.518 10.457 1.00 95.38 89 VAL A C 1
ATOM 672 O O . VAL A 1 89 ? 7.449 -9.609 9.235 1.00 95.38 89 VAL A O 1
ATOM 675 N N . ARG A 1 90 ? 8.419 -9.168 11.211 1.00 94.12 90 ARG A N 1
ATOM 676 C CA . ARG A 1 90 ? 9.775 -9.059 10.656 1.00 94.12 90 ARG A CA 1
ATOM 677 C C . ARG A 1 90 ? 10.287 -10.447 10.289 1.00 94.12 90 ARG A C 1
ATOM 679 O O . ARG A 1 90 ? 10.534 -11.259 11.181 1.00 94.12 90 ARG A O 1
ATOM 686 N N . GLY A 1 91 ? 10.473 -10.691 8.999 1.00 88.38 91 GLY A N 1
ATOM 687 C CA . GLY A 1 91 ? 11.138 -11.879 8.485 1.00 88.38 91 GLY A CA 1
ATOM 688 C C . GLY A 1 91 ? 12.660 -11.756 8.582 1.00 88.38 91 GLY A C 1
ATOM 689 O O . GLY A 1 91 ? 13.229 -10.663 8.537 1.00 88.38 91 GLY A O 1
ATOM 690 N N . ALA A 1 92 ? 13.338 -12.896 8.715 1.00 78.44 92 ALA A N 1
ATOM 691 C CA . ALA A 1 92 ? 14.803 -12.965 8.679 1.00 78.44 92 ALA A CA 1
ATOM 692 C C . ALA A 1 92 ? 15.361 -13.153 7.254 1.00 78.44 92 ALA A C 1
ATOM 694 O O . ALA A 1 92 ? 16.554 -12.937 7.027 1.00 78.44 92 ALA A O 1
ATOM 695 N N . HIS A 1 93 ? 14.515 -13.587 6.316 1.00 81.94 93 HIS A N 1
ATOM 696 C CA . HIS A 1 93 ? 14.896 -14.047 4.982 1.00 81.94 93 HIS A CA 1
ATOM 697 C C . HIS A 1 93 ? 13.990 -13.419 3.911 1.00 81.94 93 HIS A C 1
ATOM 699 O O . HIS A 1 93 ? 13.754 -12.214 3.962 1.00 81.94 93 HIS A O 1
ATOM 705 N N . GLU A 1 94 ? 13.542 -14.207 2.934 1.00 86.62 94 GLU A N 1
ATOM 706 C CA . GLU A 1 94 ? 12.641 -13.771 1.867 1.00 86.62 94 GLU A CA 1
ATOM 707 C C . GLU A 1 94 ? 11.264 -13.384 2.430 1.00 86.62 94 GLU A C 1
ATOM 709 O O . GLU A 1 94 ? 10.860 -13.923 3.467 1.00 86.62 94 GLU A O 1
ATOM 714 N N . PRO A 1 95 ? 10.561 -12.431 1.791 1.00 92.25 95 PRO A N 1
ATOM 715 C CA . PRO A 1 95 ? 9.193 -12.128 2.169 1.00 92.25 95 PRO A CA 1
ATOM 716 C C . PRO A 1 95 ? 8.282 -13.314 1.838 1.00 92.25 95 PRO A C 1
ATOM 718 O O . PRO A 1 95 ? 8.457 -13.977 0.816 1.00 92.25 95 PRO A O 1
ATOM 721 N N . GLU A 1 96 ? 7.306 -13.588 2.701 1.00 93.75 96 GLU A N 1
ATOM 722 C CA . GLU A 1 96 ? 6.317 -14.636 2.456 1.00 93.75 96 GLU A CA 1
ATOM 723 C C . GLU A 1 96 ? 5.003 -14.335 3.182 1.00 93.75 96 GLU A C 1
ATOM 725 O O . GLU A 1 96 ? 4.967 -13.949 4.357 1.00 93.75 96 GLU A O 1
ATOM 730 N N . TYR A 1 97 ? 3.891 -14.577 2.488 1.00 96.12 97 TYR A N 1
ATOM 731 C CA . TYR A 1 97 ? 2.582 -14.630 3.121 1.00 96.12 97 TYR A CA 1
ATOM 732 C C . TYR A 1 97 ? 2.201 -16.056 3.522 1.00 96.12 97 TYR A C 1
ATOM 734 O O . TYR A 1 97 ? 2.051 -16.948 2.680 1.00 96.12 97 TYR A O 1
ATOM 742 N N . PHE A 1 98 ? 1.920 -16.233 4.811 1.00 95.88 98 PHE A N 1
ATOM 743 C CA . PHE A 1 98 ? 1.381 -17.463 5.375 1.00 95.88 98 PHE A CA 1
ATOM 744 C C . PHE A 1 98 ? -0.119 -17.299 5.647 1.00 95.88 98 PHE A C 1
ATOM 746 O O . PHE A 1 98 ? -0.497 -16.459 6.471 1.00 95.88 98 PHE A O 1
ATOM 753 N N . PRO A 1 99 ? -0.998 -18.102 5.020 1.00 96.38 99 PRO A N 1
ATOM 754 C CA . PRO A 1 99 ? -2.416 -18.076 5.346 1.00 96.38 99 PRO A CA 1
ATOM 755 C C . PRO A 1 99 ? -2.652 -18.572 6.778 1.00 96.38 99 PRO A C 1
ATOM 757 O O . PRO A 1 99 ? -1.883 -19.374 7.315 1.00 96.38 99 PRO A O 1
ATOM 760 N N . ALA A 1 100 ? -3.752 -18.122 7.383 1.00 94.38 100 ALA A N 1
ATOM 761 C CA . ALA A 1 100 ? -4.169 -18.596 8.698 1.00 94.38 100 ALA A CA 1
ATOM 762 C C . ALA A 1 100 ? -4.342 -20.123 8.677 1.00 94.38 100 ALA A C 1
ATOM 764 O O . ALA A 1 100 ? -4.987 -20.678 7.784 1.00 94.38 100 ALA A O 1
ATOM 765 N N . ASN A 1 101 ? -3.768 -20.812 9.662 1.00 90.31 101 ASN A N 1
ATOM 766 C CA . ASN A 1 101 ? -3.781 -22.271 9.717 1.00 90.31 101 ASN A CA 1
ATOM 767 C C . ASN A 1 101 ? -3.801 -22.769 11.164 1.00 90.31 101 ASN A C 1
ATOM 769 O O . ASN A 1 101 ? -3.046 -22.280 11.999 1.00 90.31 101 ASN A O 1
ATOM 773 N N . ASN A 1 102 ? -4.624 -23.783 11.452 1.00 85.50 102 ASN A N 1
ATOM 774 C CA . ASN A 1 102 ? -4.668 -24.488 12.739 1.00 85.50 102 ASN A CA 1
ATOM 775 C C . ASN A 1 102 ? -4.777 -23.567 13.971 1.00 85.50 102 ASN A C 1
ATOM 777 O O . ASN A 1 102 ? -4.163 -23.829 15.002 1.00 85.50 102 ASN A O 1
ATOM 781 N N . GLY A 1 103 ? -5.560 -22.489 13.866 1.00 84.12 103 GLY A N 1
ATOM 782 C CA . GLY A 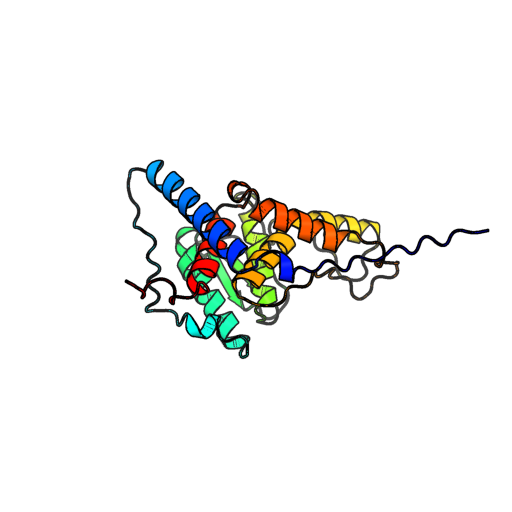1 103 ? -5.750 -21.518 14.949 1.00 84.12 103 GLY A CA 1
ATOM 783 C C . GLY A 1 103 ? -4.659 -20.448 15.054 1.00 84.12 103 GLY A C 1
ATOM 784 O O . GLY A 1 103 ? -4.767 -19.579 15.912 1.00 84.12 103 GLY A O 1
ATOM 785 N N . ASN A 1 104 ? -3.650 -20.475 14.180 1.00 91.62 104 ASN A N 1
ATOM 786 C CA . ASN A 1 104 ? -2.691 -19.385 14.036 1.00 91.62 104 ASN A CA 1
ATOM 787 C C . ASN A 1 104 ? -3.241 -18.303 13.105 1.00 91.62 104 ASN A C 1
ATOM 789 O O . ASN A 1 104 ? -3.934 -18.606 12.126 1.00 91.62 104 ASN A O 1
ATOM 793 N N . LEU A 1 105 ? -2.871 -17.058 13.397 1.00 9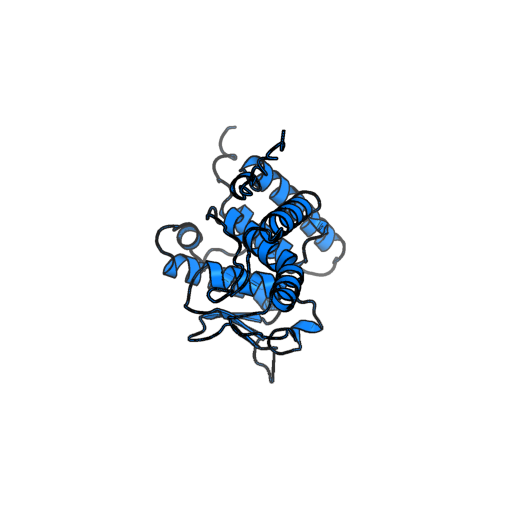5.75 105 LEU A N 1
ATOM 794 C CA . LEU A 1 105 ? -3.122 -15.910 12.533 1.00 95.75 105 LEU A CA 1
ATOM 795 C C . LEU A 1 105 ? -2.422 -16.096 11.180 1.00 95.75 105 LEU A C 1
ATOM 797 O O . LEU A 1 105 ? -1.408 -16.792 11.076 1.00 95.75 105 LEU A O 1
ATOM 801 N N . ALA A 1 106 ? -2.958 -15.460 10.142 1.00 97.38 106 ALA A N 1
ATOM 802 C CA . ALA A 1 106 ? -2.202 -15.259 8.915 1.00 97.38 106 ALA A CA 1
ATOM 803 C C . ALA A 1 106 ? -1.000 -14.351 9.205 1.00 97.38 106 ALA A C 1
ATOM 805 O O . ALA A 1 106 ? -1.105 -13.438 10.022 1.00 97.38 106 ALA A O 1
ATOM 806 N N . ARG A 1 107 ? 0.123 -14.566 8.523 1.00 96.94 107 ARG A N 1
ATOM 807 C CA . ARG A 1 107 ? 1.350 -13.793 8.745 1.00 96.94 107 ARG A CA 1
ATOM 808 C C . ARG A 1 107 ? 1.837 -13.202 7.437 1.00 96.94 107 ARG A C 1
ATOM 810 O O . ARG A 1 107 ? 1.965 -13.919 6.450 1.00 96.94 107 ARG A O 1
ATOM 817 N N . ILE A 1 108 ? 2.085 -11.903 7.446 1.00 97.44 108 ILE A N 1
ATOM 818 C CA . ILE A 1 108 ? 2.789 -11.185 6.390 1.00 97.44 108 ILE A CA 1
ATOM 819 C C . ILE A 1 108 ? 4.226 -11.026 6.889 1.00 97.44 108 ILE A C 1
ATOM 821 O O . ILE A 1 108 ? 4.484 -10.192 7.760 1.00 97.44 108 ILE A O 1
ATOM 825 N N . GLU A 1 109 ? 5.143 -11.863 6.411 1.00 96.25 109 GLU A N 1
ATOM 826 C CA . GLU A 1 109 ? 6.565 -11.737 6.732 1.00 96.25 109 GLU A CA 1
ATOM 827 C C . GLU A 1 109 ? 7.250 -10.875 5.674 1.00 96.25 109 GLU A C 1
ATOM 829 O O . GLU A 1 109 ? 7.208 -11.201 4.493 1.00 96.25 109 GLU A O 1
ATOM 834 N N . PHE A 1 110 ? 7.885 -9.780 6.094 1.00 94.25 110 PHE A N 1
ATOM 835 C CA . PHE A 1 110 ? 8.630 -8.894 5.196 1.00 94.25 110 PHE A CA 1
ATOM 836 C C . PHE A 1 110 ? 10.137 -8.985 5.445 1.00 94.25 110 PHE A C 1
ATOM 838 O O . PHE A 1 110 ? 10.586 -9.203 6.576 1.00 94.25 110 PHE A O 1
ATOM 845 N N . ALA A 1 111 ? 10.926 -8.809 4.389 1.00 87.44 111 ALA A N 1
ATOM 846 C CA . ALA A 1 111 ? 12.361 -9.047 4.420 1.00 87.44 111 ALA A CA 1
ATOM 847 C C . ALA A 1 111 ? 13.156 -7.904 5.070 1.00 87.44 111 ALA A C 1
ATOM 849 O O . ALA A 1 111 ? 12.805 -6.724 5.007 1.00 87.44 111 ALA A O 1
ATOM 850 N N . HIS A 1 112 ? 14.290 -8.276 5.670 1.00 78.38 112 HIS A N 1
ATOM 851 C CA . HIS A 1 112 ? 15.356 -7.378 6.141 1.00 78.38 112 HIS A CA 1
ATOM 852 C C . HIS A 1 112 ? 14.964 -6.309 7.175 1.00 78.38 112 HIS A C 1
ATOM 854 O O . HIS A 1 112 ? 15.804 -5.499 7.562 1.00 78.38 112 HIS A O 1
ATOM 860 N N . GLY A 1 113 ? 13.725 -6.317 7.673 1.00 78.25 113 GLY A N 1
ATOM 861 C CA . GLY A 1 113 ? 13.274 -5.373 8.691 1.00 78.25 113 GLY A CA 1
ATOM 862 C C . GLY A 1 113 ? 13.194 -3.924 8.203 1.00 78.25 113 GLY A C 1
ATOM 863 O O . GLY A 1 113 ? 13.225 -3.025 9.037 1.00 78.25 113 GLY A O 1
ATOM 864 N N . PHE A 1 114 ? 13.106 -3.689 6.889 1.00 87.06 114 PHE A N 1
ATOM 865 C CA . PHE A 1 114 ? 13.022 -2.342 6.322 1.00 87.06 114 PHE A CA 1
ATOM 866 C C . PHE A 1 114 ? 11.580 -1.846 6.214 1.00 87.06 114 PHE A C 1
ATOM 868 O O . PHE A 1 114 ? 10.681 -2.591 5.821 1.00 87.06 114 PHE A O 1
ATOM 875 N N . PHE A 1 115 ? 11.382 -0.552 6.471 1.00 91.81 115 PHE A N 1
ATOM 876 C CA . PHE A 1 115 ? 10.068 0.092 6.454 1.00 91.81 115 PHE A CA 1
ATOM 877 C C . PHE A 1 115 ? 9.360 -0.044 5.100 1.00 91.81 115 PHE A C 1
ATOM 879 O O . PHE A 1 115 ? 8.190 -0.415 5.034 1.00 91.81 115 PHE A O 1
ATOM 886 N N . ASN A 1 116 ? 10.086 0.207 4.007 1.00 91.31 116 ASN A N 1
ATOM 887 C CA . ASN A 1 116 ? 9.522 0.104 2.660 1.00 91.31 116 ASN A CA 1
ATOM 888 C C . ASN A 1 116 ? 9.174 -1.346 2.299 1.00 91.31 116 ASN A C 1
ATOM 890 O O . ASN A 1 116 ? 8.140 -1.575 1.684 1.00 91.31 116 ASN A O 1
ATOM 894 N N . SER A 1 117 ? 9.968 -2.328 2.748 1.00 92.12 117 SER A N 1
ATOM 895 C CA . SER A 1 117 ? 9.631 -3.745 2.548 1.00 92.12 117 SER A CA 1
ATOM 896 C C . SER A 1 117 ? 8.327 -4.102 3.264 1.00 92.12 117 SER A C 1
ATOM 898 O O . SER A 1 117 ? 7.464 -4.736 2.671 1.00 92.12 117 SER A O 1
ATOM 900 N N . ALA A 1 118 ? 8.115 -3.612 4.489 1.00 96.00 118 ALA A N 1
ATOM 901 C CA . ALA A 1 118 ? 6.843 -3.796 5.184 1.00 96.00 118 ALA A CA 1
ATOM 902 C C . ALA A 1 118 ? 5.657 -3.184 4.412 1.00 96.00 118 ALA A C 1
ATOM 904 O O . ALA A 1 118 ? 4.623 -3.834 4.254 1.00 96.00 118 ALA A O 1
ATOM 905 N N . LEU A 1 119 ? 5.794 -1.954 3.900 1.00 97.44 119 LEU A N 1
ATOM 906 C CA . LEU A 1 119 ? 4.745 -1.315 3.093 1.00 97.44 119 LEU A CA 1
ATOM 907 C C . LEU A 1 119 ? 4.469 -2.051 1.779 1.00 97.44 119 LEU A C 1
ATOM 909 O O . LEU A 1 119 ? 3.310 -2.123 1.358 1.00 97.44 119 LEU A O 1
ATOM 913 N N . HIS A 1 120 ? 5.503 -2.604 1.151 1.00 96.75 120 HIS A N 1
ATOM 914 C CA . HIS A 1 120 ? 5.379 -3.416 -0.052 1.00 96.75 120 HIS A CA 1
ATOM 915 C C . HIS A 1 120 ? 4.524 -4.664 0.217 1.00 96.75 120 HIS A C 1
ATOM 917 O O . HIS A 1 120 ? 3.483 -4.851 -0.418 1.00 96.75 120 HIS A O 1
ATOM 923 N N . GLU A 1 121 ? 4.851 -5.441 1.252 1.00 97.31 121 GLU A N 1
ATOM 924 C CA . GLU A 1 121 ? 4.093 -6.653 1.592 1.00 97.31 121 GLU A CA 1
ATOM 925 C C . GLU A 1 121 ? 2.645 -6.360 2.013 1.00 97.31 121 GLU A C 1
ATOM 927 O O . GLU A 1 121 ? 1.701 -7.049 1.606 1.00 97.31 121 GLU A O 1
ATOM 932 N N . ILE A 1 122 ? 2.422 -5.280 2.771 1.00 98.25 122 ILE A N 1
ATOM 933 C CA . ILE A 1 122 ? 1.064 -4.818 3.097 1.00 98.25 122 ILE A CA 1
ATOM 934 C C . ILE A 1 122 ? 0.286 -4.469 1.820 1.00 98.25 122 ILE A C 1
ATOM 936 O O . ILE A 1 122 ? -0.918 -4.736 1.727 1.00 98.25 122 ILE A O 1
ATOM 940 N N . SER A 1 123 ? 0.948 -3.880 0.824 1.00 98.38 123 SER A N 1
ATOM 941 C CA . SER A 1 123 ? 0.328 -3.523 -0.454 1.00 98.38 123 SER A CA 1
ATOM 942 C C . SER A 1 123 ? -0.102 -4.764 -1.232 1.00 98.38 123 SER A C 1
ATOM 944 O O . SER A 1 123 ? -1.238 -4.815 -1.718 1.00 98.38 123 SER A O 1
ATOM 946 N N . HIS A 1 124 ? 0.738 -5.800 -1.276 1.00 97.75 124 HIS A N 1
ATOM 947 C CA . HIS A 1 124 ? 0.371 -7.103 -1.835 1.00 97.75 124 HIS A CA 1
ATOM 948 C C . HIS A 1 124 ? -0.833 -7.714 -1.126 1.00 97.75 124 HIS A C 1
ATOM 950 O O . HIS A 1 124 ? -1.805 -8.108 -1.784 1.00 97.75 124 HIS A O 1
ATOM 956 N N . TRP A 1 125 ? -0.823 -7.717 0.206 1.00 98.06 125 TRP A N 1
ATOM 957 C CA . TRP A 1 125 ? -1.933 -8.228 1.002 1.00 98.06 125 TRP A CA 1
ATOM 958 C C . TRP A 1 125 ? -3.238 -7.461 0.748 1.00 98.06 125 TRP A C 1
ATOM 960 O O . TRP A 1 125 ? -4.294 -8.077 0.579 1.00 98.06 125 TRP A O 1
ATOM 970 N N . CYS A 1 126 ? -3.181 -6.131 0.638 1.00 98.00 126 CYS A N 1
ATOM 971 C CA . CYS A 1 126 ? -4.331 -5.288 0.301 1.00 98.00 126 CYS A CA 1
ATOM 972 C C . CYS A 1 126 ? -4.924 -5.618 -1.080 1.00 98.00 126 CYS A C 1
ATOM 974 O O . CYS A 1 126 ? -6.145 -5.601 -1.245 1.00 98.00 126 CYS A O 1
ATOM 976 N N . ILE A 1 127 ? -4.082 -5.917 -2.076 1.00 97.75 127 ILE A N 1
ATOM 977 C CA . ILE A 1 127 ? -4.518 -6.305 -3.430 1.00 97.75 127 ILE A CA 1
ATOM 978 C C . ILE A 1 127 ? -5.063 -7.737 -3.462 1.00 97.75 127 ILE A C 1
ATOM 980 O O . ILE A 1 127 ? -5.990 -8.036 -4.225 1.00 97.75 127 ILE A O 1
ATOM 984 N N . ALA A 1 128 ? -4.509 -8.634 -2.649 1.00 95.38 128 ALA A N 1
ATOM 985 C CA . ALA A 1 128 ? -4.955 -10.013 -2.562 1.00 95.38 128 ALA A CA 1
ATOM 986 C C . ALA A 1 128 ? -6.355 -10.095 -1.935 1.00 95.38 128 ALA A C 1
ATOM 988 O O . ALA A 1 128 ? -6.543 -9.869 -0.746 1.00 95.38 128 ALA A O 1
ATOM 989 N N . GLY A 1 129 ? -7.363 -10.456 -2.732 1.00 90.94 129 GLY A N 1
ATOM 990 C CA . GLY A 1 129 ? -8.713 -10.711 -2.220 1.00 90.94 129 GLY A CA 1
ATOM 991 C C . GLY A 1 129 ? -8.792 -11.963 -1.333 1.00 90.94 129 GLY A C 1
ATOM 992 O O . GLY A 1 129 ? -7.871 -12.779 -1.295 1.00 90.94 129 GLY A O 1
ATOM 993 N N . GLN A 1 130 ? -9.941 -12.165 -0.678 1.00 92.00 130 GLN A N 1
ATOM 994 C CA . GLN A 1 130 ? -10.163 -13.240 0.303 1.00 92.00 130 GLN A CA 1
ATOM 995 C C . GLN A 1 130 ? -9.729 -14.635 -0.180 1.00 92.00 130 GLN A C 1
ATOM 997 O O . GLN A 1 130 ? -9.122 -15.375 0.586 1.00 92.00 130 GLN A O 1
ATOM 1002 N N . ALA A 1 131 ? -10.003 -14.982 -1.443 1.00 94.06 131 ALA A N 1
ATOM 1003 C CA . ALA A 1 131 ? -9.623 -16.276 -2.013 1.00 94.06 131 ALA A CA 1
ATOM 1004 C C . ALA A 1 131 ? -8.100 -16.457 -2.116 1.00 94.06 131 ALA A C 1
ATOM 1006 O O . ALA A 1 131 ? -7.589 -17.535 -1.832 1.00 94.06 131 ALA A O 1
ATOM 1007 N N . ARG A 1 132 ? -7.366 -15.401 -2.487 1.00 95.31 132 ARG A N 1
ATOM 1008 C CA . ARG A 1 132 ? -5.901 -15.445 -2.573 1.00 95.31 132 ARG A CA 1
ATOM 1009 C C . ARG A 1 132 ? -5.250 -15.484 -1.199 1.00 95.31 132 ARG A C 1
ATOM 1011 O O . ARG A 1 132 ? -4.281 -16.203 -1.026 1.00 95.31 132 ARG A O 1
ATOM 1018 N N . ARG A 1 133 ? -5.840 -14.824 -0.200 1.00 96.38 133 ARG A N 1
ATOM 1019 C CA . ARG A 1 133 ? -5.399 -14.897 1.207 1.00 96.38 133 ARG A CA 1
ATOM 1020 C C . ARG A 1 133 ? -5.541 -16.295 1.842 1.00 96.38 133 ARG A C 1
ATOM 1022 O O . ARG A 1 133 ? -5.191 -16.471 2.998 1.00 96.38 133 ARG A O 1
ATOM 1029 N N . GLN A 1 134 ? -6.056 -17.292 1.115 1.00 95.25 134 GLN A N 1
ATOM 1030 C CA . GLN A 1 134 ? -6.044 -18.701 1.539 1.00 95.25 134 GLN A CA 1
ATOM 1031 C C . GLN A 1 134 ? -4.835 -19.484 1.004 1.00 95.25 134 GLN A C 1
ATOM 1033 O O . GLN A 1 134 ? -4.684 -20.663 1.315 1.00 95.25 134 GLN A O 1
ATOM 1038 N N . LEU A 1 135 ? -4.005 -18.865 0.166 1.00 95.38 135 LEU A N 1
ATOM 1039 C CA . LEU A 1 135 ? -2.865 -19.494 -0.488 1.00 95.38 135 LEU A CA 1
ATOM 1040 C C . LEU A 1 135 ? -1.572 -18.895 0.059 1.00 95.38 135 LEU A C 1
ATOM 1042 O O . LEU A 1 135 ? -1.511 -17.685 0.286 1.00 95.38 135 LEU A O 1
ATOM 1046 N N . SER A 1 136 ? -0.545 -19.732 0.217 1.00 93.50 136 SER A N 1
ATOM 1047 C CA . SER A 1 136 ? 0.823 -19.253 0.435 1.00 93.50 136 SER A CA 1
ATOM 1048 C C . SER A 1 136 ? 1.209 -18.273 -0.667 1.00 93.50 136 SER A C 1
ATOM 1050 O O . SER A 1 136 ? 0.892 -18.504 -1.840 1.00 93.50 136 SER A O 1
ATOM 1052 N N . ASP A 1 137 ? 1.813 -17.162 -0.257 1.00 93.19 137 ASP A N 1
ATOM 1053 C CA . ASP A 1 137 ? 2.212 -16.049 -1.122 1.00 93.19 137 ASP A CA 1
ATOM 1054 C C . ASP A 1 137 ? 1.119 -15.593 -2.109 1.00 93.19 137 ASP A C 1
ATOM 1056 O O . ASP A 1 137 ? 1.335 -15.305 -3.287 1.00 93.19 137 ASP A O 1
ATOM 1060 N N . PHE A 1 138 ? -0.135 -15.629 -1.645 1.00 94.50 138 PHE A N 1
ATOM 1061 C CA . PHE A 1 138 ? -1.331 -15.272 -2.412 1.00 94.50 138 PHE A CA 1
ATOM 1062 C C . PHE A 1 138 ? -1.561 -16.097 -3.695 1.00 94.50 138 PHE A C 1
ATOM 1064 O O . PHE A 1 138 ? -2.441 -15.765 -4.503 1.00 94.50 138 PHE A O 1
ATOM 1071 N N . GLY A 1 139 ? -0.803 -17.182 -3.883 1.00 89.88 139 GLY A N 1
ATOM 1072 C CA . GLY A 1 139 ? -0.757 -17.971 -5.111 1.00 89.88 139 GLY A CA 1
ATOM 1073 C C . GLY A 1 139 ? -0.065 -17.259 -6.278 1.00 89.88 139 GLY A C 1
ATOM 1074 O O . GLY A 1 139 ? -0.352 -17.592 -7.434 1.00 89.88 139 GLY A O 1
ATOM 1075 N N . TYR A 1 140 ? 0.777 -16.257 -6.010 1.00 84.44 140 TYR A N 1
ATOM 1076 C CA . TYR A 1 140 ? 1.652 -15.679 -7.024 1.00 84.44 140 TYR A CA 1
ATOM 1077 C C . TYR A 1 140 ? 2.771 -16.655 -7.400 1.00 84.44 140 TYR A C 1
ATOM 1079 O O . TYR A 1 140 ? 3.060 -17.627 -6.706 1.00 84.44 140 TYR A O 1
ATOM 1087 N N . TRP A 1 141 ? 3.338 -16.445 -8.584 1.00 78.06 141 TRP A N 1
ATOM 1088 C CA . TRP A 1 141 ? 4.480 -17.215 -9.055 1.00 78.06 141 TRP A CA 1
ATOM 1089 C C . TRP A 1 141 ? 5.744 -16.422 -8.746 1.00 78.06 141 TRP A C 1
ATOM 1091 O O . TRP A 1 141 ? 5.795 -15.221 -9.001 1.00 78.06 141 TRP A O 1
ATOM 1101 N N . TYR A 1 142 ? 6.764 -17.113 -8.249 1.00 74.12 142 TYR A N 1
ATOM 1102 C CA . TYR A 1 142 ? 8.078 -16.531 -8.034 1.00 74.12 142 TYR A CA 1
ATOM 1103 C C . TYR A 1 142 ? 8.948 -16.713 -9.281 1.00 74.12 142 TYR A C 1
ATOM 1105 O O . TYR A 1 142 ? 9.001 -17.802 -9.865 1.00 74.12 142 TYR A O 1
ATOM 1113 N N . ALA A 1 143 ? 9.663 -15.663 -9.672 1.00 75.31 143 ALA A N 1
ATOM 1114 C CA . ALA A 1 143 ? 10.835 -15.794 -10.524 1.00 75.31 143 ALA A CA 1
ATOM 1115 C C . ALA A 1 143 ? 11.991 -15.017 -9.928 1.00 75.31 143 ALA A C 1
ATOM 1117 O O . ALA A 1 143 ? 11.872 -13.822 -9.679 1.00 75.31 143 ALA A O 1
ATOM 1118 N N . ALA A 1 144 ? 13.104 -15.727 -9.772 1.00 77.88 144 ALA A N 1
ATOM 1119 C CA . ALA A 1 144 ? 14.362 -15.151 -9.350 1.00 77.88 144 ALA A CA 1
ATOM 1120 C C . ALA A 1 144 ? 14.850 -14.082 -10.341 1.00 77.88 144 ALA A C 1
ATOM 1122 O O . ALA A 1 144 ? 14.398 -14.010 -11.489 1.00 77.88 144 ALA A O 1
ATOM 1123 N N . ASP A 1 145 ? 15.814 -13.293 -9.879 1.00 80.06 145 ASP A N 1
ATOM 1124 C CA . ASP A 1 145 ? 16.543 -12.304 -10.669 1.00 80.06 145 ASP A CA 1
ATOM 1125 C C . ASP A 1 145 ? 17.141 -12.901 -11.966 1.00 80.06 145 ASP A C 1
ATOM 1127 O O . ASP A 1 145 ? 17.369 -14.111 -12.072 1.00 80.06 145 ASP A O 1
ATOM 1131 N N . GLY A 1 146 ? 17.383 -12.059 -12.974 1.00 81.69 146 GLY A N 1
ATOM 1132 C CA . GLY A 1 146 ? 17.769 -12.493 -14.325 1.00 81.69 146 GLY A CA 1
ATOM 1133 C C . GLY A 1 146 ? 16.568 -12.875 -15.196 1.00 81.69 146 GLY A C 1
ATOM 1134 O O . GLY A 1 146 ? 16.651 -13.760 -16.053 1.00 81.69 146 GLY A O 1
ATOM 1135 N N . ARG A 1 147 ? 15.420 -12.222 -14.974 1.00 90.00 147 ARG A N 1
ATOM 1136 C CA . ARG A 1 147 ? 14.193 -12.454 -15.753 1.00 90.00 147 ARG A CA 1
ATOM 1137 C C . ARG A 1 147 ? 14.404 -12.071 -17.213 1.00 90.00 147 ARG A C 1
ATOM 1139 O O . ARG A 1 147 ? 15.006 -11.045 -17.508 1.00 90.00 147 ARG A O 1
ATOM 1146 N N . SER A 1 148 ? 13.840 -12.855 -18.132 1.00 90.44 148 SER A N 1
ATOM 1147 C CA . SER A 1 148 ? 13.720 -12.446 -19.539 1.00 90.44 148 SER A CA 1
ATOM 1148 C C . SER A 1 148 ? 12.809 -11.221 -19.685 1.00 90.44 148 SER A C 1
ATOM 1150 O O . SER A 1 148 ? 11.942 -10.989 -18.844 1.00 90.44 148 SER A O 1
ATOM 1152 N N . GLU A 1 149 ? 12.924 -10.485 -20.794 1.00 90.44 149 GLU A N 1
ATOM 1153 C CA . GLU A 1 149 ? 12.067 -9.323 -21.100 1.00 90.44 149 GLU A CA 1
ATOM 1154 C C . GLU A 1 149 ? 10.564 -9.656 -20.975 1.00 90.44 149 GLU A C 1
ATOM 1156 O O . GLU A 1 149 ? 9.792 -8.927 -20.354 1.00 90.44 149 GLU A O 1
ATOM 1161 N N . ALA A 1 150 ? 10.140 -10.822 -21.477 1.00 90.69 150 ALA A N 1
ATOM 1162 C CA . ALA A 1 150 ? 8.750 -11.268 -21.374 1.00 90.69 150 ALA A CA 1
ATOM 1163 C C . ALA A 1 150 ? 8.306 -11.541 -19.923 1.00 90.69 150 ALA A C 1
ATOM 1165 O O . ALA A 1 150 ? 7.161 -11.248 -19.564 1.00 90.69 150 ALA A O 1
ATOM 1166 N N . GLN A 1 151 ? 9.195 -12.095 -19.089 1.00 91.00 151 GLN A N 1
ATOM 1167 C CA . GLN A 1 151 ? 8.937 -12.310 -17.662 1.00 91.00 151 GLN A CA 1
ATOM 1168 C C . GLN A 1 151 ? 8.911 -10.986 -16.897 1.00 91.00 151 GLN A C 1
ATOM 1170 O O . GLN A 1 151 ? 8.024 -10.803 -16.064 1.00 91.00 151 GLN A O 1
ATOM 1175 N N . GLN A 1 152 ? 9.807 -10.048 -17.219 1.00 92.12 152 GLN A N 1
ATOM 1176 C CA . GLN A 1 152 ? 9.797 -8.710 -16.633 1.00 92.12 152 GLN A CA 1
ATOM 1177 C C . GLN A 1 152 ? 8.482 -7.997 -16.938 1.00 92.12 152 GLN A C 1
ATOM 1179 O O . GLN A 1 152 ? 7.820 -7.522 -16.024 1.00 92.12 152 GLN A O 1
ATOM 1184 N N . HIS A 1 153 ? 8.031 -7.999 -18.192 1.00 90.69 153 HIS A N 1
ATOM 1185 C CA . HIS A 1 153 ? 6.742 -7.405 -18.541 1.00 90.69 153 HIS A CA 1
ATOM 1186 C C . HIS A 1 153 ? 5.559 -8.085 -17.844 1.00 90.69 153 HIS A C 1
ATOM 1188 O O . HIS A 1 153 ? 4.552 -7.440 -17.551 1.00 90.69 153 HIS A O 1
ATOM 1194 N N . ALA A 1 154 ? 5.627 -9.397 -17.602 1.00 91.19 154 ALA A N 1
ATOM 1195 C CA . ALA A 1 154 ? 4.592 -10.091 -16.845 1.00 91.19 154 ALA A CA 1
ATOM 1196 C C . ALA A 1 154 ? 4.566 -9.656 -15.376 1.00 91.19 154 ALA A C 1
ATOM 1198 O O . ALA A 1 154 ? 3.474 -9.454 -14.845 1.00 91.19 154 ALA A O 1
ATOM 1199 N N . PHE A 1 155 ? 5.737 -9.476 -14.769 1.00 92.06 155 PHE A N 1
ATOM 1200 C CA . PHE A 1 155 ? 5.885 -8.931 -13.426 1.00 92.06 155 PHE A CA 1
ATOM 1201 C C . PHE A 1 155 ? 5.387 -7.491 -13.330 1.00 92.06 155 PHE A C 1
ATOM 1203 O O . PHE A 1 155 ? 4.478 -7.218 -12.556 1.00 92.06 155 PHE A O 1
ATOM 1210 N N . GLU A 1 156 ? 5.888 -6.589 -14.175 1.00 93.62 156 GLU A N 1
ATOM 1211 C CA . GLU A 1 156 ? 5.517 -5.169 -14.146 1.00 93.62 156 GLU A CA 1
ATOM 1212 C C . GLU A 1 156 ? 3.994 -4.994 -14.198 1.00 93.62 156 GLU A C 1
ATOM 1214 O O . GLU A 1 156 ? 3.428 -4.220 -13.432 1.00 93.62 156 GLU A O 1
ATOM 1219 N N . ARG A 1 157 ? 3.293 -5.784 -15.027 1.00 93.31 157 ARG A N 1
ATOM 1220 C CA . ARG A 1 157 ? 1.822 -5.761 -15.101 1.00 93.31 157 ARG A CA 1
ATOM 1221 C C . ARG A 1 157 ? 1.125 -6.125 -13.792 1.00 93.31 157 ARG A C 1
ATOM 1223 O O . ARG A 1 157 ? 0.062 -5.567 -13.518 1.00 93.31 157 ARG A O 1
ATOM 1230 N N . VAL A 1 158 ? 1.641 -7.096 -13.039 1.00 93.31 158 VAL A N 1
ATOM 1231 C CA . VAL A 1 158 ? 1.027 -7.505 -11.764 1.00 93.31 158 VAL A CA 1
ATOM 1232 C C . VAL A 1 158 ? 1.417 -6.569 -10.620 1.00 93.31 158 VAL A C 1
ATOM 1234 O O . VAL A 1 158 ? 0.605 -6.370 -9.720 1.00 93.31 158 VAL A O 1
ATOM 1237 N N . GLU A 1 159 ? 2.568 -5.909 -10.737 1.00 95.56 159 GLU A N 1
ATOM 1238 C CA . GLU A 1 159 ? 3.119 -4.969 -9.758 1.00 95.56 159 GLU A CA 1
ATOM 1239 C C . GLU A 1 159 ? 2.544 -3.551 -9.823 1.00 95.56 159 GLU A C 1
ATOM 1241 O O . GLU A 1 159 ? 2.644 -2.807 -8.848 1.00 95.56 159 GLU A O 1
ATOM 1246 N N . VAL A 1 160 ? 1.882 -3.161 -10.924 1.00 97.69 160 VAL A N 1
ATOM 1247 C CA . VAL A 1 160 ? 1.327 -1.797 -11.063 1.00 97.69 160 VAL A CA 1
ATOM 1248 C C . VAL A 1 160 ? 0.444 -1.413 -9.873 1.00 97.69 160 VAL A C 1
ATOM 1250 O O . VAL A 1 160 ? 0.514 -0.292 -9.374 1.00 97.69 160 VAL A O 1
ATOM 1253 N N . LYS A 1 161 ? -0.425 -2.325 -9.420 1.00 98.44 161 LYS A N 1
ATOM 1254 C CA . LYS A 1 161 ? -1.368 -2.035 -8.332 1.00 98.44 161 LYS A CA 1
ATOM 1255 C C . LYS A 1 161 ? -0.727 -2.108 -6.941 1.00 98.44 161 LYS A C 1
ATOM 1257 O O . LYS A 1 161 ? -0.987 -1.169 -6.188 1.00 98.44 161 LYS A O 1
ATOM 1262 N N . PRO A 1 162 ? 0.058 -3.149 -6.589 1.00 97.81 162 PRO A N 1
ATOM 1263 C CA . PRO A 1 162 ? 0.833 -3.164 -5.349 1.00 97.81 162 PRO A CA 1
ATOM 1264 C C . PRO A 1 162 ? 1.704 -1.916 -5.191 1.00 97.81 162 PRO A C 1
ATOM 1266 O O . PRO A 1 162 ? 1.506 -1.172 -4.236 1.00 97.81 162 PRO A O 1
ATOM 1269 N N . GLN A 1 163 ? 2.544 -1.584 -6.174 1.00 98.38 163 GLN A N 1
ATOM 1270 C CA . GLN A 1 163 ? 3.450 -0.435 -6.058 1.00 98.38 163 GLN A CA 1
ATOM 1271 C C . GLN A 1 163 ? 2.725 0.918 -6.093 1.00 98.38 163 GLN A C 1
ATOM 1273 O O . GLN A 1 163 ? 3.207 1.899 -5.533 1.00 98.38 163 GLN A O 1
ATOM 1278 N N . ALA A 1 164 ? 1.524 0.995 -6.678 1.00 98.62 164 ALA A N 1
ATOM 1279 C CA . ALA A 1 164 ? 0.690 2.191 -6.558 1.00 98.62 164 ALA A CA 1
ATOM 1280 C C . ALA A 1 164 ? 0.122 2.374 -5.140 1.00 98.62 164 ALA A C 1
ATOM 1282 O O . ALA A 1 164 ? -0.010 3.513 -4.694 1.00 98.62 164 ALA A O 1
ATOM 1283 N N . LEU A 1 165 ? -0.215 1.292 -4.427 1.00 98.69 165 LEU A N 1
ATOM 1284 C CA . LEU A 1 165 ? -0.593 1.375 -3.010 1.00 98.69 165 LEU A CA 1
ATOM 1285 C C . LEU A 1 165 ? 0.620 1.693 -2.134 1.00 98.69 165 LEU A C 1
ATOM 1287 O O . LEU A 1 165 ? 0.531 2.590 -1.298 1.00 98.69 165 LEU A O 1
ATOM 1291 N N . GLU A 1 166 ? 1.751 1.032 -2.382 1.00 98.44 166 GLU A N 1
ATOM 1292 C CA . GLU A 1 166 ? 3.017 1.280 -1.688 1.00 98.44 166 GLU A CA 1
ATOM 1293 C C . GLU A 1 166 ? 3.416 2.753 -1.806 1.00 98.44 166 GLU A C 1
ATOM 1295 O O . GLU A 1 166 ? 3.752 3.389 -0.806 1.00 98.44 166 GLU A O 1
ATOM 1300 N N . CYS A 1 167 ? 3.273 3.330 -3.003 1.00 98.19 167 CYS A N 1
ATOM 1301 C CA . CYS A 1 167 ? 3.469 4.751 -3.249 1.00 98.19 167 CYS A CA 1
ATOM 1302 C C . CYS A 1 167 ? 2.593 5.618 -2.337 1.00 98.19 167 CYS A C 1
ATOM 1304 O O . CYS A 1 167 ? 3.106 6.501 -1.651 1.00 98.19 167 CYS A O 1
ATOM 1306 N N . LEU A 1 168 ? 1.282 5.367 -2.288 1.00 98.50 168 LEU A N 1
ATOM 1307 C CA . LEU A 1 168 ? 0.364 6.168 -1.475 1.00 98.50 168 LEU A CA 1
ATOM 1308 C C . LEU A 1 168 ? 0.641 6.031 0.023 1.00 98.50 168 LEU A C 1
ATOM 1310 O O . LEU A 1 168 ? 0.612 7.040 0.726 1.00 98.50 168 LEU A O 1
ATOM 1314 N N . PHE A 1 169 ? 0.938 4.826 0.514 1.00 98.19 169 PHE A N 1
ATOM 1315 C CA . PHE A 1 169 ? 1.300 4.620 1.918 1.00 98.19 169 PHE A CA 1
ATOM 1316 C C . PHE A 1 169 ? 2.618 5.318 2.267 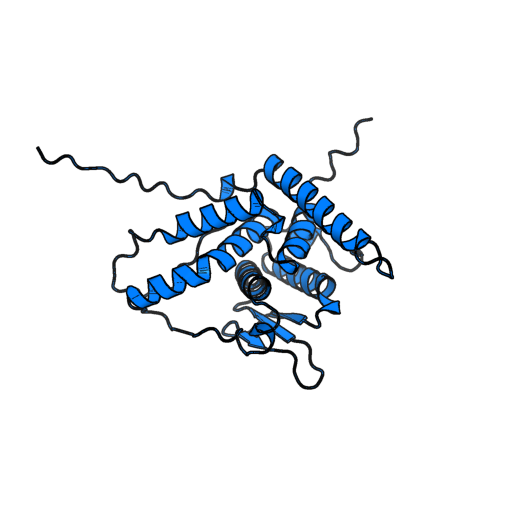1.00 98.19 169 PHE A C 1
ATOM 1318 O O . PHE A 1 169 ? 2.697 6.012 3.279 1.00 98.19 169 PHE A O 1
ATOM 1325 N N . THR A 1 170 ? 3.627 5.204 1.402 1.00 96.31 170 THR A N 1
ATOM 1326 C CA . THR A 1 170 ? 4.942 5.835 1.588 1.00 96.31 170 THR A CA 1
ATOM 1327 C C . THR A 1 170 ? 4.820 7.358 1.631 1.00 96.31 170 THR A C 1
ATOM 1329 O O . THR A 1 170 ? 5.341 7.999 2.546 1.00 96.31 170 THR A O 1
ATOM 1332 N N . LEU A 1 171 ? 4.068 7.943 0.692 1.00 96.00 171 LEU A N 1
ATOM 1333 C CA . LEU A 1 171 ? 3.832 9.386 0.648 1.00 96.00 171 LEU A CA 1
ATOM 1334 C C . LEU A 1 171 ? 2.973 9.872 1.825 1.00 96.00 171 LEU A C 1
ATOM 1336 O O . LEU A 1 171 ? 3.230 10.956 2.344 1.00 96.00 171 LEU A O 1
ATOM 1340 N N . ALA A 1 172 ? 1.989 9.089 2.282 1.00 95.00 172 ALA A N 1
ATOM 1341 C CA . ALA A 1 172 ? 1.204 9.421 3.475 1.00 95.00 172 ALA A CA 1
ATOM 1342 C C . ALA A 1 172 ? 2.076 9.475 4.740 1.00 95.00 172 ALA A C 1
ATOM 1344 O O . ALA A 1 172 ? 1.836 10.305 5.612 1.00 95.00 172 ALA A O 1
ATOM 1345 N N . CYS A 1 173 ? 3.129 8.656 4.797 1.00 93.25 173 CYS A N 1
ATOM 1346 C CA . CYS A 1 173 ? 4.170 8.699 5.827 1.00 93.25 173 CYS A CA 1
ATOM 1347 C C . CYS A 1 173 ? 5.236 9.789 5.591 1.00 93.25 173 CYS A C 1
ATOM 1349 O O . CYS A 1 173 ? 6.258 9.789 6.274 1.00 93.25 173 CYS A O 1
ATOM 1351 N N . GLN A 1 174 ? 5.041 10.690 4.618 1.00 91.81 174 GLN A N 1
ATOM 1352 C CA . GLN A 1 174 ? 5.971 11.768 4.243 1.00 91.81 174 GLN A CA 1
ATOM 1353 C C . GLN A 1 174 ? 7.376 11.276 3.836 1.00 91.81 174 GLN A C 1
ATOM 1355 O O . GLN A 1 174 ? 8.374 11.978 4.012 1.00 91.81 174 GLN A O 1
ATOM 1360 N N . ARG A 1 175 ? 7.464 10.067 3.269 1.00 91.88 175 ARG A N 1
ATOM 1361 C CA . ARG A 1 175 ? 8.710 9.454 2.781 1.00 91.88 175 ARG A CA 1
ATOM 1362 C C . ARG A 1 175 ? 8.785 9.501 1.247 1.00 91.88 175 ARG A C 1
ATOM 1364 O O . ARG A 1 175 ? 7.746 9.506 0.584 1.00 91.88 175 ARG A O 1
ATOM 1371 N N . PRO A 1 176 ? 9.991 9.542 0.651 1.00 92.25 176 PRO A N 1
ATOM 1372 C CA . PRO A 1 176 ? 10.143 9.454 -0.796 1.00 92.25 176 PRO A CA 1
ATOM 1373 C C . PRO A 1 176 ? 9.848 8.033 -1.286 1.00 92.25 176 PRO A C 1
ATOM 1375 O O . PRO A 1 176 ? 10.272 7.057 -0.671 1.00 92.25 176 PRO A O 1
ATOM 1378 N N . PHE A 1 177 ? 9.167 7.929 -2.425 1.00 94.44 177 PHE A N 1
ATOM 1379 C CA . PHE A 1 177 ? 8.859 6.659 -3.076 1.00 94.44 177 PHE A CA 1
ATOM 1380 C C . PHE A 1 177 ? 9.634 6.512 -4.388 1.00 94.44 177 PHE A C 1
ATOM 1382 O O . PHE A 1 177 ? 9.771 7.476 -5.148 1.00 94.44 177 PHE A O 1
ATOM 1389 N N . GLN A 1 178 ? 10.097 5.295 -4.662 1.00 91.88 178 GLN A N 1
ATOM 1390 C CA . GLN A 1 178 ? 10.659 4.890 -5.944 1.00 91.88 178 GLN A CA 1
ATOM 1391 C C . GLN A 1 178 ? 10.126 3.508 -6.305 1.00 91.88 178 GLN A C 1
ATOM 1393 O O . GLN A 1 178 ? 9.963 2.651 -5.445 1.00 91.88 178 GLN A O 1
ATOM 1398 N N . VAL A 1 179 ? 9.878 3.312 -7.593 1.00 92.44 179 VAL A N 1
ATOM 1399 C CA . VAL A 1 179 ? 9.408 2.043 -8.146 1.00 92.44 179 VAL A CA 1
ATOM 1400 C C . VAL A 1 179 ? 10.552 1.032 -8.133 1.00 92.44 179 VAL A C 1
ATOM 1402 O O . VAL A 1 179 ? 11.665 1.360 -8.550 1.00 92.44 179 VAL A O 1
ATOM 1405 N N . SER A 1 180 ? 10.275 -0.197 -7.705 1.00 90.81 180 SER A N 1
ATOM 1406 C CA . SER A 1 180 ? 11.234 -1.302 -7.752 1.00 90.81 180 SER A CA 1
ATOM 1407 C C . SER A 1 180 ? 10.931 -2.209 -8.938 1.00 90.81 180 SER A C 1
ATOM 1409 O O . SER A 1 180 ? 9.886 -2.851 -8.996 1.00 90.81 180 SER A O 1
ATOM 1411 N N . GLN A 1 181 ? 11.847 -2.284 -9.903 1.00 85.00 181 GLN A N 1
ATOM 1412 C CA . GLN A 1 181 ? 11.747 -3.252 -11.003 1.00 85.00 181 GLN A CA 1
ATOM 1413 C C . GLN A 1 181 ? 12.206 -4.661 -10.602 1.00 85.00 181 GLN A C 1
ATOM 1415 O O . GLN A 1 181 ? 11.925 -5.601 -11.343 1.00 85.00 181 GLN A O 1
ATOM 1420 N N . ASP A 1 182 ? 12.887 -4.798 -9.458 1.00 82.81 182 ASP A N 1
ATOM 1421 C CA . ASP A 1 182 ? 13.344 -6.055 -8.845 1.00 82.81 182 ASP A CA 1
ATOM 1422 C C . ASP A 1 182 ? 14.167 -6.991 -9.764 1.00 82.81 182 ASP A C 1
ATOM 1424 O O . ASP A 1 182 ? 14.042 -8.212 -9.732 1.00 82.81 182 ASP A O 1
ATOM 1428 N N . ASN A 1 183 ? 14.957 -6.441 -10.690 1.00 80.00 183 ASN A N 1
ATOM 1429 C CA . ASN A 1 183 ? 15.707 -7.228 -11.684 1.00 80.00 183 ASN A CA 1
ATOM 1430 C C . ASN A 1 183 ? 17.129 -6.676 -11.839 1.00 80.00 183 ASN A C 1
ATOM 1432 O O . ASN A 1 183 ? 17.432 -5.981 -12.813 1.00 80.00 183 ASN A O 1
ATOM 1436 N N . LEU A 1 184 ? 17.981 -6.905 -10.837 1.00 79.81 184 LEU A N 1
ATOM 1437 C CA . LEU A 1 184 ? 19.332 -6.336 -10.790 1.00 79.81 184 LEU A CA 1
ATOM 1438 C C . LEU A 1 184 ? 20.250 -6.940 -11.862 1.00 79.81 184 LEU A C 1
ATOM 1440 O O . LEU A 1 184 ? 21.187 -6.270 -12.297 1.00 79.81 184 LEU A O 1
ATOM 1444 N N . PHE A 1 185 ? 19.976 -8.168 -12.313 1.00 80.31 185 PHE A N 1
ATOM 1445 C CA . PHE A 1 185 ? 20.770 -8.888 -13.316 1.00 80.31 185 PHE A CA 1
ATOM 1446 C C . PHE A 1 185 ? 20.085 -8.984 -14.689 1.00 80.31 185 PHE A C 1
ATOM 1448 O O . PHE A 1 185 ? 20.354 -9.909 -15.456 1.00 80.31 185 PHE A O 1
ATOM 1455 N N . ALA A 1 186 ? 19.205 -8.038 -15.026 1.00 78.75 186 ALA A N 1
ATOM 1456 C CA . ALA A 1 186 ? 18.576 -7.981 -16.343 1.00 78.75 186 ALA A CA 1
ATOM 1457 C C . ALA A 1 186 ? 19.619 -7.876 -17.480 1.00 78.75 186 ALA A C 1
ATOM 1459 O O . ALA A 1 186 ? 20.441 -6.962 -17.503 1.00 78.75 186 ALA A O 1
ATOM 1460 N N . GLU A 1 187 ? 19.544 -8.772 -18.471 1.00 83.88 187 GLU A N 1
ATOM 1461 C CA . GLU A 1 187 ? 20.423 -8.764 -19.660 1.00 83.88 187 GLU A CA 1
ATOM 1462 C C . GLU A 1 187 ? 19.813 -8.029 -20.876 1.00 83.88 187 GLU A C 1
ATOM 1464 O O . GLU A 1 187 ? 20.320 -8.124 -21.995 1.00 83.88 187 GLU A O 1
ATOM 1469 N N . PHE A 1 188 ? 18.708 -7.303 -20.686 1.00 83.81 188 PHE A N 1
ATOM 1470 C CA . PHE A 1 188 ? 17.992 -6.564 -21.732 1.00 83.81 188 PHE A CA 1
ATOM 1471 C C . PHE A 1 188 ? 17.818 -5.086 -21.355 1.00 83.81 188 PHE A C 1
ATOM 1473 O O . PHE A 1 188 ? 18.014 -4.688 -20.209 1.00 83.81 188 PHE A O 1
ATOM 1480 N N . ASP A 1 189 ? 17.458 -4.258 -22.336 1.00 80.06 189 ASP A N 1
ATOM 1481 C CA . ASP A 1 189 ? 17.265 -2.821 -22.133 1.00 80.06 189 ASP A CA 1
ATOM 1482 C C . ASP A 1 189 ? 15.965 -2.528 -21.366 1.00 80.06 189 ASP A C 1
ATOM 1484 O O . ASP A 1 189 ? 14.865 -2.635 -21.910 1.00 80.06 189 ASP A O 1
ATOM 1488 N N . THR A 1 190 ? 16.092 -2.119 -20.104 1.00 77.06 190 THR A N 1
ATOM 1489 C CA . THR A 1 190 ? 14.966 -1.714 -19.250 1.00 77.06 190 THR A CA 1
ATOM 1490 C C . THR A 1 190 ? 14.601 -0.233 -19.390 1.00 77.06 190 THR A C 1
ATOM 1492 O O . THR A 1 190 ? 13.549 0.175 -18.893 1.00 77.06 190 THR A O 1
ATOM 1495 N N . SER A 1 191 ? 15.398 0.578 -20.103 1.00 75.81 191 SER A N 1
ATOM 1496 C CA . SER A 1 191 ? 15.202 2.039 -20.206 1.00 75.81 191 SER A CA 1
ATOM 1497 C C . SER A 1 191 ? 13.907 2.442 -20.913 1.00 75.81 191 SER A C 1
ATOM 1499 O O . SER A 1 191 ? 13.435 3.567 -20.778 1.00 75.81 191 SER A O 1
ATOM 1501 N N . ARG A 1 192 ? 13.306 1.516 -21.666 1.00 80.31 192 ARG A N 1
ATOM 1502 C CA . ARG A 1 192 ? 12.047 1.728 -22.392 1.00 80.31 192 ARG A CA 1
ATOM 1503 C C . ARG A 1 192 ? 10.812 1.262 -21.619 1.00 80.31 192 ARG A C 1
ATOM 1505 O O . ARG A 1 192 ? 9.711 1.326 -22.168 1.00 80.31 192 ARG A O 1
ATOM 1512 N N . SER A 1 193 ? 10.980 0.772 -20.389 1.00 86.25 193 SER A N 1
ATOM 1513 C CA . SER A 1 193 ? 9.865 0.330 -19.552 1.00 86.25 193 SER A CA 1
ATOM 1514 C C . SER A 1 193 ? 8.931 1.498 -19.221 1.00 86.25 193 SER A C 1
ATOM 1516 O O . SER A 1 193 ? 9.366 2.573 -18.814 1.00 86.25 193 SER A O 1
ATOM 1518 N N . THR A 1 194 ? 7.620 1.284 -19.364 1.00 91.50 194 THR A N 1
ATOM 1519 C CA . THR A 1 194 ? 6.588 2.255 -18.960 1.00 91.50 194 THR A CA 1
ATOM 1520 C C . THR A 1 194 ? 6.192 2.113 -17.495 1.00 91.50 194 THR A C 1
ATOM 1522 O O . THR A 1 194 ? 5.360 2.885 -17.012 1.00 91.50 194 THR A O 1
ATOM 1525 N N . PHE A 1 195 ? 6.790 1.160 -16.777 1.00 93.88 195 PHE A N 1
ATOM 1526 C CA . PHE A 1 195 ? 6.313 0.693 -15.483 1.00 93.88 195 PHE A CA 1
ATOM 1527 C C . PHE A 1 195 ? 6.141 1.817 -14.456 1.00 93.88 195 PHE A C 1
ATOM 1529 O O . PHE A 1 195 ? 5.078 1.931 -13.848 1.00 93.88 195 PHE A O 1
ATOM 1536 N N . ALA A 1 196 ? 7.114 2.725 -14.335 1.00 94.31 196 ALA A N 1
ATOM 1537 C CA . ALA A 1 196 ? 6.998 3.855 -13.414 1.00 94.31 196 ALA A CA 1
ATOM 1538 C C . ALA A 1 196 ? 5.816 4.783 -13.748 1.00 94.31 196 ALA A C 1
ATOM 1540 O O . ALA A 1 196 ? 5.074 5.208 -12.860 1.00 94.31 196 ALA A O 1
ATOM 1541 N N . SER A 1 197 ? 5.588 5.049 -15.036 1.00 94.81 197 SER A N 1
ATOM 1542 C CA . SER A 1 197 ? 4.456 5.864 -15.485 1.00 94.81 197 SER A CA 1
ATOM 1543 C C . SER A 1 197 ? 3.105 5.164 -15.283 1.00 94.81 197 SER A C 1
ATOM 1545 O O . SER A 1 197 ? 2.103 5.825 -14.994 1.00 94.81 197 SER A O 1
ATOM 1547 N N . ASP A 1 198 ? 3.074 3.832 -15.379 1.00 96.94 198 ASP A N 1
ATOM 1548 C CA . ASP A 1 198 ? 1.877 3.022 -15.146 1.00 96.94 198 ASP A CA 1
ATOM 1549 C C . ASP A 1 198 ? 1.513 2.992 -13.654 1.00 96.94 198 ASP A C 1
ATOM 1551 O O . ASP A 1 198 ? 0.352 3.229 -13.304 1.00 96.94 198 ASP A O 1
ATOM 1555 N N . VAL A 1 199 ? 2.504 2.811 -12.770 1.00 98.12 199 VAL A N 1
ATOM 1556 C CA . VAL A 1 199 ? 2.346 2.907 -11.305 1.00 98.12 199 VAL A CA 1
ATOM 1557 C C . VAL A 1 199 ? 1.834 4.291 -10.909 1.00 98.12 199 VAL A C 1
ATOM 1559 O O . VAL A 1 199 ? 0.844 4.404 -10.185 1.00 98.12 199 VAL A O 1
ATOM 1562 N N . TYR A 1 200 ? 2.442 5.358 -11.432 1.00 97.50 200 TYR A N 1
ATOM 1563 C CA . TYR A 1 200 ? 2.017 6.731 -11.147 1.00 97.50 200 TYR A CA 1
ATOM 1564 C C . TYR A 1 200 ? 0.577 6.992 -11.575 1.00 97.50 200 TYR A C 1
ATOM 1566 O O . TYR A 1 200 ? -0.218 7.522 -10.799 1.00 97.50 200 TYR A O 1
ATOM 1574 N N . ARG A 1 201 ? 0.200 6.575 -12.788 1.00 97.69 201 ARG A N 1
ATOM 1575 C CA . ARG A 1 201 ? -1.175 6.725 -13.280 1.00 97.69 201 ARG A CA 1
ATOM 1576 C C . ARG A 1 201 ? -2.164 5.934 -12.428 1.00 97.69 201 ARG A C 1
ATOM 1578 O O . ARG A 1 201 ? -3.261 6.418 -12.155 1.00 97.69 201 ARG A O 1
ATOM 1585 N N . GLN A 1 202 ? -1.793 4.735 -11.985 1.00 98.56 202 GLN A N 1
ATOM 1586 C CA . GLN A 1 202 ? -2.628 3.946 -11.084 1.00 98.56 202 GLN A CA 1
ATOM 1587 C C . GLN A 1 202 ? -2.783 4.621 -9.711 1.00 98.56 202 GLN A C 1
ATOM 1589 O O . GLN A 1 202 ? -3.897 4.656 -9.186 1.00 98.56 202 GLN A O 1
ATOM 1594 N N . ALA A 1 203 ? -1.725 5.222 -9.162 1.00 98.44 203 ALA A N 1
ATOM 1595 C CA . ALA A 1 203 ? -1.803 6.010 -7.932 1.00 98.44 203 ALA A CA 1
ATOM 1596 C C . ALA A 1 203 ? -2.701 7.251 -8.107 1.00 98.44 203 ALA A C 1
ATOM 1598 O O . ALA A 1 203 ? -3.577 7.495 -7.278 1.00 98.44 203 ALA A O 1
ATOM 1599 N N . GLN A 1 204 ? -2.583 7.979 -9.227 1.00 97.75 204 GLN A N 1
ATOM 1600 C CA . GLN A 1 204 ? -3.498 9.081 -9.565 1.00 97.75 204 GLN A CA 1
ATOM 1601 C C . GLN A 1 204 ? -4.954 8.622 -9.629 1.00 97.75 204 GLN A C 1
ATOM 1603 O O . GLN A 1 204 ? -5.838 9.309 -9.117 1.00 97.75 204 GLN A O 1
ATOM 1608 N N . ASN A 1 205 ? -5.214 7.461 -10.232 1.00 98.19 205 ASN A N 1
ATOM 1609 C CA . ASN A 1 205 ? -6.559 6.902 -10.311 1.00 98.19 205 ASN A CA 1
ATOM 1610 C C . ASN A 1 205 ? -7.123 6.595 -8.920 1.00 98.19 205 ASN A C 1
ATOM 1612 O O . ASN A 1 205 ? -8.280 6.918 -8.663 1.00 98.19 205 ASN A O 1
ATOM 1616 N N . TYR A 1 206 ? -6.322 6.028 -8.015 1.00 98.50 206 TYR A N 1
ATOM 1617 C CA . TYR A 1 206 ? -6.744 5.794 -6.632 1.00 98.50 206 TYR A CA 1
ATOM 1618 C C . TYR A 1 206 ? -7.043 7.098 -5.882 1.00 98.50 206 TYR A C 1
ATOM 1620 O O . TYR A 1 206 ? -8.053 7.168 -5.187 1.00 98.50 206 TYR A O 1
ATOM 1628 N N . ILE A 1 207 ? -6.235 8.147 -6.068 1.00 97.75 207 ILE A N 1
ATOM 1629 C CA . ILE A 1 207 ? -6.494 9.473 -5.477 1.00 97.75 207 ILE A CA 1
ATOM 1630 C C . ILE A 1 207 ? -7.789 10.076 -6.039 1.00 97.75 207 ILE A C 1
ATOM 1632 O O . ILE A 1 207 ? -8.609 10.608 -5.293 1.00 97.75 207 ILE A O 1
ATOM 1636 N N . ALA A 1 208 ? -7.983 10.005 -7.357 1.00 97.25 208 ALA A N 1
ATOM 1637 C CA . ALA A 1 208 ? -9.141 10.584 -8.032 1.00 97.25 208 ALA A CA 1
ATOM 1638 C C . ALA A 1 208 ? -10.437 9.799 -7.782 1.00 97.25 208 ALA A C 1
ATOM 1640 O O . ALA A 1 208 ? -11.522 10.374 -7.854 1.00 97.25 208 ALA A O 1
ATOM 1641 N N . GLN A 1 209 ? -10.336 8.492 -7.529 1.00 97.56 209 GLN A N 1
ATOM 1642 C CA . GLN A 1 209 ? -11.457 7.575 -7.321 1.00 97.56 209 GLN A CA 1
ATOM 1643 C C . GLN A 1 209 ? -11.197 6.681 -6.091 1.00 97.56 209 GLN A C 1
ATOM 1645 O O . GLN A 1 209 ? -10.971 5.476 -6.254 1.00 97.56 209 GLN A O 1
ATOM 1650 N N . PRO A 1 210 ? -11.243 7.220 -4.856 1.00 97.69 210 PRO A N 1
ATOM 1651 C CA . PRO A 1 210 ? -10.864 6.478 -3.647 1.00 97.69 210 PRO A CA 1
ATOM 1652 C C . PRO A 1 210 ? -11.704 5.223 -3.391 1.00 97.69 210 PRO A C 1
ATOM 1654 O O . PRO A 1 210 ? -11.222 4.267 -2.798 1.00 97.69 210 PRO A O 1
ATOM 1657 N N . GLN A 1 211 ? -12.929 5.155 -3.916 1.00 97.06 211 GLN A N 1
ATOM 1658 C CA . GLN A 1 211 ? -13.772 3.957 -3.858 1.00 97.06 211 GLN A CA 1
ATOM 1659 C C . GLN A 1 211 ? -13.223 2.765 -4.663 1.00 97.06 211 GLN A C 1
ATOM 1661 O O . GLN A 1 211 ? -13.736 1.657 -4.536 1.00 97.06 211 GLN A O 1
ATOM 1666 N N . SER A 1 212 ? -12.232 2.989 -5.535 1.00 97.31 212 SER A N 1
ATOM 1667 C CA . SER A 1 212 ? -11.548 1.929 -6.287 1.00 97.31 212 SER A CA 1
ATOM 1668 C C . SER A 1 212 ? -10.408 1.271 -5.504 1.00 97.31 212 SER A C 1
ATOM 1670 O O . SER A 1 212 ? -9.928 0.213 -5.915 1.00 97.31 212 SER A O 1
ATOM 1672 N N . LEU A 1 213 ? -9.987 1.866 -4.381 1.00 98.19 213 LEU A N 1
ATOM 1673 C CA . LEU A 1 213 ? -9.034 1.255 -3.458 1.00 98.19 213 LEU A CA 1
ATOM 1674 C C . LEU A 1 213 ? -9.663 0.013 -2.803 1.00 98.19 213 LEU A C 1
ATOM 1676 O O . LEU A 1 213 ? -10.837 0.059 -2.421 1.00 98.19 213 LEU A O 1
ATOM 1680 N N . PRO A 1 214 ? -8.901 -1.076 -2.595 1.00 97.38 214 PRO A N 1
ATOM 1681 C CA . PRO A 1 214 ? -9.331 -2.161 -1.718 1.00 97.38 214 PRO A CA 1
ATOM 1682 C C . PRO A 1 214 ? -9.689 -1.639 -0.322 1.00 97.38 214 PRO A C 1
ATOM 1684 O O . PRO A 1 214 ? -9.059 -0.703 0.168 1.00 97.38 214 PRO A O 1
ATOM 1687 N N . ARG A 1 215 ? -10.674 -2.260 0.337 1.00 96.12 215 ARG A N 1
ATOM 1688 C CA . ARG A 1 215 ? -11.181 -1.801 1.642 1.00 96.12 215 ARG A CA 1
ATOM 1689 C C . ARG A 1 215 ? -10.074 -1.675 2.690 1.00 96.12 215 ARG A C 1
ATOM 1691 O O . ARG A 1 215 ? -9.972 -0.649 3.349 1.00 96.12 215 ARG A O 1
ATOM 1698 N N . ASP A 1 216 ? -9.204 -2.677 2.780 1.00 97.00 216 ASP A N 1
ATOM 1699 C CA . ASP A 1 216 ? -8.102 -2.667 3.744 1.00 97.00 216 ASP A CA 1
ATOM 1700 C C . ASP A 1 216 ? -7.085 -1.550 3.446 1.00 97.00 216 ASP A C 1
ATOM 1702 O O . ASP A 1 216 ? -6.589 -0.895 4.362 1.00 97.00 216 ASP A O 1
ATOM 1706 N N . ALA A 1 217 ? -6.857 -1.243 2.162 1.00 98.31 217 ALA A N 1
ATOM 1707 C CA . ALA A 1 217 ? -6.015 -0.120 1.758 1.00 98.31 217 ALA A CA 1
ATOM 1708 C C . ALA A 1 217 ? -6.644 1.233 2.117 1.00 98.31 217 ALA A C 1
ATOM 1710 O O . ALA A 1 217 ? -5.927 2.136 2.539 1.00 98.31 217 ALA A O 1
ATOM 1711 N N . GLN A 1 218 ? -7.970 1.381 1.990 1.00 98.38 218 GLN A N 1
ATOM 1712 C CA . GLN A 1 218 ? -8.678 2.588 2.438 1.00 98.38 218 GLN A CA 1
ATOM 1713 C C . GLN A 1 218 ? -8.493 2.801 3.943 1.00 98.38 218 GLN A C 1
ATOM 1715 O O . GLN A 1 218 ? -8.168 3.910 4.365 1.00 98.38 218 GLN A O 1
ATOM 1720 N N . THR A 1 219 ? -8.656 1.736 4.734 1.00 97.44 219 THR A N 1
ATOM 1721 C CA . THR A 1 219 ? -8.490 1.758 6.192 1.00 97.44 219 THR A CA 1
ATOM 1722 C C . THR A 1 219 ? -7.080 2.189 6.587 1.00 97.44 219 THR A C 1
ATOM 1724 O O . THR A 1 219 ? -6.928 3.137 7.357 1.00 97.44 219 THR A O 1
ATOM 1727 N N . LEU A 1 220 ? -6.043 1.558 6.026 1.00 98.06 220 LEU A N 1
ATOM 1728 C CA . LEU A 1 220 ? -4.660 1.921 6.339 1.00 98.06 220 LEU A CA 1
ATOM 1729 C C . LEU A 1 220 ? -4.315 3.336 5.864 1.00 98.06 220 LEU A C 1
ATOM 1731 O O . LEU A 1 220 ? -3.777 4.124 6.638 1.00 98.06 220 LEU A O 1
ATOM 1735 N N . LEU A 1 221 ? -4.659 3.688 4.621 1.00 98.12 221 LEU A N 1
ATOM 1736 C CA . LEU A 1 221 ? -4.324 4.994 4.052 1.00 98.12 221 LEU A CA 1
ATOM 1737 C C . LEU A 1 221 ? -4.988 6.136 4.823 1.00 98.12 221 LEU A C 1
ATOM 1739 O O . LEU A 1 221 ? -4.334 7.132 5.119 1.00 98.12 221 LEU A O 1
ATOM 1743 N N . LYS A 1 222 ? -6.265 5.981 5.197 1.00 97.19 222 LYS A N 1
ATOM 1744 C CA . LYS A 1 222 ? -6.977 6.936 6.057 1.00 97.19 222 LYS A CA 1
ATOM 1745 C C . LYS A 1 222 ? -6.240 7.135 7.379 1.00 97.19 222 LYS A C 1
ATOM 1747 O O . LYS A 1 222 ? -6.052 8.274 7.806 1.00 97.19 222 LYS A O 1
ATOM 1752 N N . THR A 1 223 ? -5.841 6.044 8.025 1.00 95.62 223 THR A N 1
ATOM 1753 C CA . THR A 1 223 ? -5.134 6.087 9.308 1.00 95.62 223 THR A CA 1
ATOM 1754 C C . THR A 1 223 ? -3.791 6.800 9.185 1.00 95.62 223 THR A C 1
ATOM 1756 O O . THR A 1 223 ? -3.537 7.732 9.944 1.00 95.62 223 THR A O 1
ATOM 1759 N N . LEU A 1 224 ? -2.970 6.444 8.192 1.00 95.25 224 LEU A N 1
ATOM 1760 C CA . LEU A 1 224 ? -1.685 7.104 7.941 1.00 95.25 224 LEU A CA 1
ATOM 1761 C C . LEU A 1 224 ? -1.873 8.602 7.665 1.00 95.25 224 LEU A C 1
ATOM 1763 O O . LEU A 1 224 ? -1.274 9.430 8.343 1.00 95.25 224 LEU A O 1
ATOM 1767 N N . LEU A 1 225 ? -2.782 8.972 6.761 1.00 94.75 225 LEU A N 1
ATOM 1768 C CA . LEU A 1 225 ? -3.084 10.378 6.475 1.00 94.75 225 LEU A CA 1
ATOM 1769 C C . LEU A 1 225 ? -3.539 11.147 7.720 1.00 94.75 225 LEU A C 1
ATOM 1771 O O . LEU A 1 225 ? -3.154 12.295 7.901 1.00 94.75 225 LEU A O 1
ATOM 1775 N N . SER A 1 226 ? -4.330 10.520 8.592 1.00 92.50 226 SER A N 1
ATOM 1776 C CA . SER A 1 226 ? -4.810 11.150 9.828 1.00 92.50 226 SER A CA 1
ATOM 1777 C C . SER A 1 226 ? -3.686 11.373 10.841 1.00 92.50 226 SER A C 1
ATOM 1779 O O . SER A 1 226 ? -3.667 12.398 11.518 1.00 92.50 226 SER A O 1
ATOM 1781 N N . LEU A 1 227 ? -2.744 10.430 10.955 1.00 89.94 227 LEU A N 1
ATOM 1782 C CA . LEU A 1 227 ? -1.596 10.541 11.860 1.00 89.94 227 LEU A CA 1
ATOM 1783 C C . LEU A 1 227 ? -0.634 11.654 11.430 1.00 89.94 227 LEU A C 1
ATOM 1785 O O . LEU A 1 227 ? -0.065 12.336 12.286 1.00 89.94 227 LEU A O 1
ATOM 1789 N N . PHE A 1 228 ? -0.468 11.841 10.120 1.00 87.44 228 PHE A N 1
ATOM 1790 C CA . PHE A 1 228 ? 0.455 12.806 9.517 1.00 87.44 228 PHE A CA 1
ATOM 1791 C C . PHE A 1 228 ? -0.205 14.128 9.094 1.00 87.44 228 PHE A C 1
ATOM 1793 O O . PHE A 1 228 ? 0.494 15.019 8.615 1.00 87.44 228 PHE A O 1
ATOM 1800 N N . ALA A 1 229 ? -1.518 14.287 9.285 1.00 84.06 229 ALA A N 1
ATOM 1801 C CA . ALA A 1 229 ? -2.188 15.572 9.136 1.00 84.06 229 ALA A CA 1
ATOM 1802 C C . ALA A 1 229 ? -1.756 16.521 10.269 1.00 84.06 229 ALA A C 1
ATOM 1804 O O . ALA A 1 229 ? -1.829 16.169 11.450 1.00 84.06 229 ALA A O 1
ATOM 1805 N N . ASP A 1 230 ? -1.312 17.729 9.917 1.00 66.94 230 ASP A N 1
ATOM 1806 C CA . ASP A 1 230 ? -0.928 18.748 10.895 1.00 66.94 230 ASP A CA 1
ATOM 1807 C C . ASP A 1 230 ? -2.109 19.073 11.826 1.00 66.94 230 ASP A C 1
ATOM 1809 O O . ASP A 1 230 ? -3.186 19.483 11.380 1.00 66.94 230 ASP A O 1
ATOM 1813 N N . LYS A 1 231 ? -1.908 18.945 13.145 1.00 53.84 231 LYS A N 1
ATOM 1814 C CA . LYS A 1 231 ? -2.920 19.307 14.159 1.00 53.84 231 LYS A CA 1
ATOM 1815 C C . LYS A 1 231 ? -3.179 20.822 14.248 1.00 53.84 231 LYS A C 1
ATOM 1817 O O . LYS A 1 231 ? -4.108 21.241 14.936 1.00 53.84 231 LYS A O 1
ATOM 1822 N N . ASP A 1 232 ? -2.425 21.645 13.522 1.00 43.59 232 ASP A N 1
ATOM 1823 C CA . ASP A 1 232 ? -2.406 23.105 13.680 1.00 43.59 232 ASP A CA 1
ATOM 1824 C C . ASP A 1 232 ? -3.533 23.867 12.962 1.00 43.59 232 ASP A C 1
ATOM 1826 O O . ASP A 1 232 ? -3.579 25.095 13.012 1.00 43.59 232 ASP A O 1
ATOM 1830 N N . THR A 1 233 ? -4.514 23.185 12.363 1.00 43.31 233 THR A N 1
ATOM 1831 C CA . THR A 1 233 ? -5.657 23.874 11.717 1.00 43.31 233 THR A CA 1
ATOM 1832 C C . THR A 1 233 ? -6.903 23.989 12.614 1.00 43.31 233 THR A C 1
ATOM 1834 O O . THR A 1 233 ? -7.969 24.368 12.137 1.00 43.31 233 THR A O 1
ATOM 1837 N N . GLN A 1 234 ? -6.810 23.687 13.918 1.00 36.41 234 GLN A N 1
ATOM 1838 C CA . GLN A 1 234 ? -7.945 23.791 14.862 1.00 36.41 234 GLN A CA 1
ATOM 1839 C C . GLN A 1 234 ? -7.765 24.795 16.016 1.00 36.41 234 GLN A C 1
ATOM 1841 O O . GLN A 1 234 ? -8.546 24.785 16.964 1.00 36.41 234 GLN A O 1
ATOM 1846 N N . SER A 1 235 ? -6.801 25.717 15.959 1.00 33.16 235 SER A N 1
ATOM 1847 C CA . SER A 1 235 ? -6.728 26.828 16.927 1.00 33.16 235 SER A CA 1
ATOM 1848 C C . SER A 1 235 ? -6.530 28.173 16.243 1.00 33.16 235 SER A C 1
ATOM 1850 O O . SER A 1 235 ? -5.475 28.787 16.326 1.00 33.16 235 SER A O 1
ATOM 1852 N N . ILE A 1 236 ? -7.582 28.634 15.572 1.00 35.94 236 ILE A N 1
ATOM 1853 C CA . ILE A 1 236 ? -7.822 30.058 15.315 1.00 35.94 236 ILE A CA 1
ATOM 1854 C C . ILE A 1 236 ? -9.335 30.280 15.231 1.00 35.94 236 ILE A C 1
ATOM 1856 O O . ILE A 1 236 ? -9.911 30.354 14.149 1.00 35.94 236 ILE A O 1
ATOM 1860 N N . TYR A 1 237 ? -9.966 30.351 16.402 1.00 38.03 237 TYR A N 1
ATOM 1861 C CA . TYR A 1 237 ? -11.199 31.102 16.637 1.00 38.03 237 TYR A CA 1
ATOM 1862 C C . TYR A 1 237 ? -11.091 31.806 17.985 1.00 38.03 237 TYR A C 1
ATOM 1864 O O . TYR A 1 237 ? -10.621 31.153 18.943 1.00 38.03 237 TYR A O 1
#

Sequence (237 aa):
MITTILTTDIHTDFSTLLTNGAANRLLEALNALADKEADKSSSTNSSLTIDCSSFDADDLKLLADDDKATTALIQLFNQLFVDQQVELVRGAH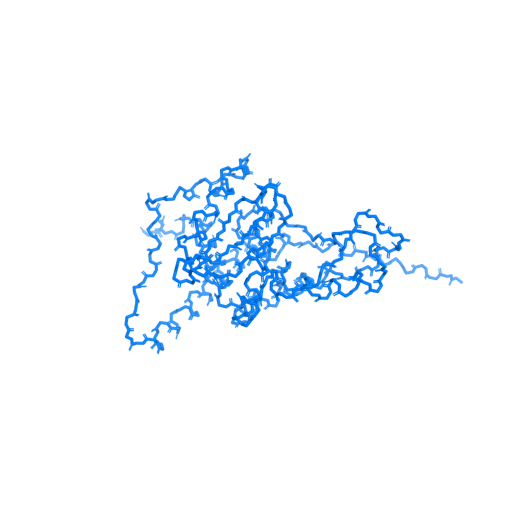EPEYFPANNGNLARIEFAHGFFNSALHEISHWCIAGQARRQLSDFGYWYAADGRSEAQQHAFERVEVKPQALECLFTLACQRPFQVSQDNLFAEFDTSRSTFASDVYRQAQNYIAQPQSLPRDAQTLLKTLLSLFADKDTQSIY

pLDDT: mean 84.37, std 18.22, range [30.45, 98.69]